Protein AF-A0A4Y7TRL8-F1 (afdb_monomer_lite)

Radius of gyration: 22.57 Å; chains: 1; bounding box: 59×38×69 Å

Organism: Coprinellus micaceus (NCBI:txid71717)

Structure (mmCIF, N/CA/C/O backbone):
data_AF-A0A4Y7TRL8-F1
#
_entry.id   AF-A0A4Y7TRL8-F1
#
loop_
_atom_site.group_PDB
_atom_site.id
_atom_site.type_symbol
_atom_site.label_atom_id
_atom_site.label_alt_id
_atom_site.label_comp_id
_atom_site.label_asym_id
_atom_site.label_entity_id
_atom_site.label_seq_id
_atom_site.pdbx_PDB_ins_code
_atom_site.Cartn_x
_atom_site.Cartn_y
_atom_site.Cartn_z
_atom_site.occupancy
_atom_site.B_iso_or_equiv
_atom_site.auth_seq_id
_atom_site.auth_comp_id
_atom_site.auth_asym_id
_atom_site.auth_atom_id
_atom_site.pdbx_PDB_model_num
ATOM 1 N N . MET A 1 1 ? -17.596 -0.900 32.671 1.00 38.34 1 MET A N 1
ATOM 2 C CA . MET A 1 1 ? -16.950 -2.069 32.033 1.00 38.34 1 MET A CA 1
ATOM 3 C C . MET A 1 1 ? -15.720 -1.545 31.328 1.00 38.34 1 MET A C 1
ATOM 5 O O . MET A 1 1 ? -15.883 -0.599 30.576 1.00 38.34 1 MET A O 1
ATOM 9 N N . ASN A 1 2 ? -14.527 -2.071 31.610 1.00 45.84 2 ASN A N 1
ATOM 10 C CA . ASN A 1 2 ? -13.317 -1.636 30.911 1.00 45.84 2 ASN A CA 1
ATOM 11 C C . ASN A 1 2 ? -13.326 -2.262 29.512 1.00 45.84 2 ASN A C 1
ATOM 13 O O . ASN A 1 2 ? -13.210 -3.487 29.428 1.00 45.84 2 ASN A O 1
ATOM 17 N N . PRO A 1 3 ? -13.517 -1.483 28.433 1.00 54.66 3 PRO A N 1
ATOM 18 C CA . PRO A 1 3 ? -13.394 -2.021 27.090 1.00 54.66 3 PRO A CA 1
ATOM 19 C C . PRO A 1 3 ? -11.949 -2.485 26.889 1.00 54.66 3 PRO A C 1
ATOM 21 O O . PRO A 1 3 ? -10.997 -1.748 27.149 1.00 54.66 3 PRO A O 1
ATOM 24 N N . SER A 1 4 ? -11.774 -3.739 26.486 1.00 68.19 4 SER A N 1
ATOM 25 C CA . SER A 1 4 ? -10.457 -4.289 26.202 1.00 68.19 4 SER A CA 1
ATOM 26 C C . SER A 1 4 ? -9.944 -3.711 24.880 1.00 68.19 4 SER A C 1
ATOM 28 O O . SER A 1 4 ? -10.564 -3.901 23.839 1.00 68.19 4 SER A O 1
ATOM 30 N N . ILE A 1 5 ? -8.802 -3.018 24.922 1.00 77.56 5 ILE A N 1
ATOM 31 C CA . ILE A 1 5 ? -8.077 -2.479 23.746 1.00 77.56 5 ILE A CA 1
ATOM 32 C C . ILE A 1 5 ? -7.697 -3.596 22.769 1.00 77.56 5 ILE A C 1
ATOM 34 O O . ILE A 1 5 ? -7.566 -3.392 21.563 1.00 77.56 5 ILE A O 1
ATOM 38 N N . LEU A 1 6 ? -7.479 -4.779 23.336 1.00 82.62 6 LEU A N 1
ATOM 39 C CA . LEU A 1 6 ? -7.171 -6.006 22.639 1.00 82.62 6 LEU A CA 1
ATOM 40 C C . LEU A 1 6 ? -8.393 -6.895 22.662 1.00 82.62 6 LEU A C 1
ATOM 42 O O . LEU A 1 6 ? -8.950 -7.166 23.727 1.00 82.62 6 LEU A O 1
ATOM 46 N N . SER A 1 7 ? -8.787 -7.369 21.493 1.00 87.00 7 SER A N 1
ATOM 47 C CA . SER A 1 7 ? -9.830 -8.375 21.391 1.00 87.00 7 SER A CA 1
ATOM 48 C C . SER A 1 7 ? -9.459 -9.430 20.361 1.00 87.00 7 SER A C 1
ATOM 50 O O . SER A 1 7 ? -8.754 -9.175 19.382 1.00 87.00 7 SER A O 1
ATOM 52 N N . THR A 1 8 ? -9.897 -10.655 20.628 1.00 89.38 8 THR A N 1
ATOM 53 C CA . THR A 1 8 ? -9.814 -11.755 19.674 1.00 89.38 8 THR A CA 1
ATOM 54 C C . THR A 1 8 ? -11.095 -11.766 18.864 1.00 89.38 8 THR A C 1
ATOM 56 O O . THR A 1 8 ? -12.194 -11.738 19.422 1.00 89.38 8 THR A O 1
ATOM 59 N N . ILE A 1 9 ? -10.956 -11.810 17.547 1.00 91.06 9 ILE A N 1
ATOM 60 C CA . ILE A 1 9 ? -12.098 -11.834 16.648 1.00 91.06 9 ILE A CA 1
ATOM 61 C C . ILE A 1 9 ? -12.692 -13.248 16.631 1.00 91.06 9 ILE A C 1
ATOM 63 O O . ILE A 1 9 ? -11.951 -14.215 16.432 1.00 91.06 9 ILE A O 1
ATOM 67 N N . PRO A 1 10 ? -14.021 -13.396 16.761 1.00 92.12 10 PRO A N 1
ATOM 68 C CA . PRO A 1 10 ? -14.684 -14.676 16.558 1.00 92.12 10 PRO A CA 1
ATOM 69 C C . PRO A 1 10 ? -14.421 -15.230 15.153 1.00 92.12 10 PRO A C 1
ATOM 71 O O . PRO A 1 10 ? -14.623 -14.533 14.154 1.00 92.12 10 PRO A O 1
ATOM 74 N N . THR A 1 11 ? -14.059 -16.510 15.066 1.00 92.00 11 THR A N 1
ATOM 75 C CA . THR A 1 11 ? -13.803 -17.216 13.795 1.00 92.00 11 THR A CA 1
ATOM 76 C C . THR A 1 11 ? -15.024 -17.291 12.880 1.00 92.00 11 THR A C 1
ATOM 78 O O . THR A 1 11 ? -14.887 -17.491 11.682 1.00 92.00 11 THR A O 1
ATOM 81 N N . THR A 1 12 ? -16.225 -17.102 13.430 1.00 92.94 12 THR A N 1
ATOM 82 C CA . THR A 1 12 ? -17.496 -17.089 12.694 1.00 92.94 12 THR A CA 1
ATOM 83 C C . THR A 1 12 ? -17.858 -15.719 12.113 1.00 92.94 12 THR A C 1
ATOM 85 O O . THR A 1 12 ? -18.901 -15.582 11.473 1.00 92.94 12 THR A O 1
ATOM 88 N N . SER A 1 13 ? -17.069 -14.678 12.389 1.00 94.06 13 SER A N 1
ATOM 89 C CA . SER A 1 13 ? -17.375 -13.314 11.950 1.00 94.06 13 SER A CA 1
ATOM 90 C C . SER A 1 13 ? -16.939 -13.058 10.503 1.00 94.06 13 SER A C 1
ATOM 92 O O . SER A 1 13 ? -15.932 -13.578 10.028 1.00 94.06 13 SER A O 1
ATOM 94 N N . LYS A 1 14 ? -17.665 -12.186 9.796 1.00 95.00 14 LYS A N 1
ATOM 95 C CA . LYS A 1 14 ? -17.324 -11.810 8.412 1.00 95.00 14 LYS A CA 1
ATOM 96 C C . LYS A 1 14 ? -15.993 -11.073 8.307 1.00 95.00 14 LYS A C 1
ATOM 98 O O . LYS A 1 14 ? -15.288 -11.229 7.314 1.00 95.00 14 LYS A O 1
ATOM 103 N N . ILE A 1 15 ? -15.635 -10.310 9.336 1.00 94.94 15 ILE A N 1
ATOM 104 C CA . ILE A 1 15 ? -14.361 -9.596 9.390 1.00 94.94 15 ILE A CA 1
ATOM 105 C C . ILE A 1 15 ? -13.182 -10.575 9.536 1.00 94.94 15 ILE A C 1
ATOM 107 O O . ILE A 1 15 ? -12.143 -10.387 8.905 1.00 94.94 15 ILE A O 1
ATOM 111 N N . HIS A 1 16 ? -13.368 -11.681 10.269 1.00 94.25 16 HIS A N 1
ATOM 112 C CA . HIS A 1 16 ? -12.393 -12.771 10.342 1.00 94.25 16 HIS A CA 1
ATOM 113 C C . HIS A 1 16 ? -12.162 -13.416 8.969 1.00 94.25 16 HIS A C 1
ATOM 115 O O . HIS A 1 16 ? -11.014 -13.563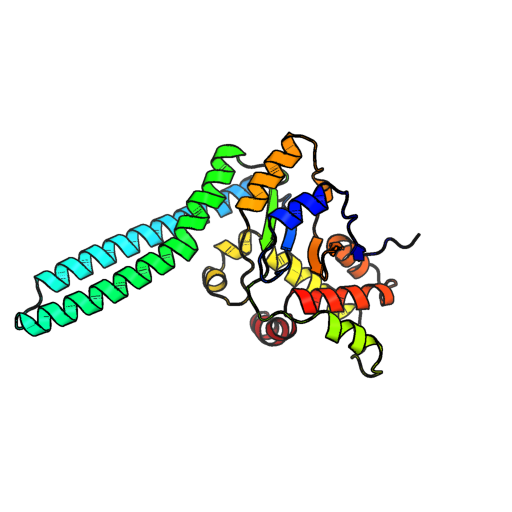 8.541 1.00 94.25 16 HIS A O 1
ATOM 121 N N . ASP A 1 17 ? -13.237 -13.761 8.253 1.00 94.62 17 ASP A N 1
ATOM 122 C CA . ASP A 1 17 ? -13.147 -14.317 6.895 1.00 94.62 17 ASP A CA 1
ATOM 123 C C . ASP A 1 17 ? -12.457 -13.341 5.932 1.00 94.62 17 ASP A C 1
ATOM 125 O O . ASP A 1 17 ? -11.616 -13.738 5.122 1.00 94.62 17 ASP A O 1
ATOM 129 N N . PHE A 1 18 ? -12.789 -12.051 6.034 1.00 96.12 18 PHE A N 1
ATOM 130 C CA . PHE A 1 18 ? -12.181 -10.994 5.235 1.00 96.12 18 PHE A CA 1
ATOM 131 C C . PHE A 1 18 ? -10.662 -10.950 5.429 1.00 96.12 18 PHE A C 1
ATOM 133 O O . PHE A 1 18 ? -9.927 -11.130 4.457 1.00 96.12 18 PHE A O 1
ATOM 140 N N . PHE A 1 19 ? -10.184 -10.783 6.665 1.00 94.25 19 PHE A N 1
ATOM 141 C CA . PHE A 1 19 ? -8.748 -10.686 6.924 1.00 94.25 19 PHE A CA 1
ATOM 142 C C . PHE A 1 19 ? -8.008 -11.984 6.603 1.00 94.25 19 PHE A C 1
ATOM 144 O O . PHE A 1 19 ? -6.914 -11.934 6.049 1.00 94.25 19 PHE A O 1
ATOM 151 N N . THR A 1 20 ? -8.629 -13.144 6.833 1.00 93.50 20 THR A N 1
ATOM 152 C CA . THR A 1 20 ? -8.036 -14.447 6.493 1.00 93.50 20 THR A CA 1
ATOM 153 C C . THR A 1 20 ? -7.784 -14.602 4.989 1.00 93.50 20 THR A C 1
ATOM 155 O O . THR A 1 20 ? -6.771 -15.177 4.600 1.00 93.50 20 THR A O 1
ATOM 158 N N . ARG A 1 21 ? -8.648 -14.053 4.120 1.00 93.75 21 ARG A N 1
ATOM 159 C CA . ARG A 1 21 ? -8.421 -14.060 2.658 1.00 93.75 21 ARG A CA 1
ATOM 160 C C . ARG A 1 21 ? -7.256 -13.176 2.218 1.00 93.75 21 ARG A C 1
ATOM 162 O O . ARG A 1 21 ? -6.654 -13.452 1.183 1.00 93.75 21 ARG A O 1
ATOM 169 N N . HIS A 1 22 ? -6.962 -12.126 2.979 1.00 92.69 22 HIS A N 1
ATOM 170 C CA . HIS A 1 22 ? -5.882 -11.185 2.689 1.00 92.69 22 HIS A CA 1
ATOM 171 C C . HIS A 1 22 ? -4.625 -11.439 3.517 1.00 92.69 22 HIS A C 1
ATOM 173 O O . HIS A 1 22 ? -3.667 -10.669 3.416 1.00 92.69 22 HIS A O 1
ATOM 179 N N . ASP A 1 23 ? -4.587 -12.510 4.306 1.00 89.25 23 ASP A N 1
ATOM 180 C CA . ASP A 1 23 ? -3.384 -12.865 5.036 1.00 89.25 23 ASP A CA 1
ATOM 181 C C . ASP A 1 23 ? -2.265 -13.291 4.077 1.00 89.25 23 ASP A C 1
ATOM 183 O O . ASP A 1 23 ? -2.513 -13.784 2.971 1.00 89.25 23 ASP A O 1
ATOM 187 N N . ASP A 1 24 ? -1.013 -13.094 4.483 1.00 82.69 24 ASP A N 1
ATOM 188 C CA . ASP A 1 24 ? 0.113 -13.705 3.782 1.00 82.69 24 ASP A CA 1
ATOM 189 C C . ASP A 1 24 ? 0.671 -14.911 4.532 1.00 82.69 24 ASP A C 1
ATOM 191 O O . ASP A 1 24 ? 0.428 -15.147 5.708 1.00 82.69 24 ASP A O 1
ATOM 195 N N . LYS A 1 25 ? 1.496 -15.688 3.827 1.00 78.31 25 LYS A N 1
ATOM 196 C CA . LYS A 1 25 ? 2.216 -16.829 4.411 1.00 78.31 25 LYS A CA 1
ATOM 197 C C . LYS A 1 25 ? 3.123 -16.442 5.585 1.00 78.31 25 LYS A C 1
ATOM 199 O O . LYS A 1 25 ? 3.619 -17.333 6.264 1.00 78.31 25 LYS A O 1
ATOM 204 N N . GLN A 1 26 ? 3.424 -15.155 5.746 1.00 73.56 26 GLN A N 1
ATOM 205 C CA . GLN A 1 26 ? 4.293 -14.633 6.794 1.00 73.56 26 GLN A CA 1
ATOM 206 C C . GLN A 1 26 ? 3.492 -14.093 7.988 1.00 73.56 26 GLN A C 1
ATOM 208 O O . GLN A 1 26 ? 4.112 -13.707 8.975 1.00 73.56 26 GLN A O 1
ATOM 213 N N . GLN A 1 27 ? 2.154 -14.097 7.909 1.00 77.00 27 GLN A N 1
ATOM 214 C CA . GLN A 1 27 ? 1.240 -13.540 8.905 1.00 77.00 27 GLN A CA 1
ATOM 215 C C . GLN A 1 27 ? 1.613 -12.103 9.289 1.00 77.00 27 GLN A C 1
ATOM 217 O O . GLN A 1 27 ? 1.571 -11.706 10.460 1.00 77.00 27 GLN A O 1
ATOM 222 N N . ASN A 1 28 ? 2.034 -11.317 8.291 1.00 75.69 28 ASN A N 1
ATOM 223 C CA . ASN A 1 28 ? 2.364 -9.916 8.499 1.00 75.69 28 ASN A CA 1
ATOM 224 C C . ASN A 1 28 ? 1.087 -9.165 8.890 1.00 75.69 28 ASN A C 1
ATOM 226 O O . ASN A 1 28 ? 0.061 -9.259 8.217 1.00 75.69 28 ASN A O 1
ATOM 230 N N . GLY A 1 29 ? 1.161 -8.402 9.981 1.00 85.44 29 GLY A N 1
ATOM 231 C CA . GLY A 1 29 ? 0.019 -7.643 10.475 1.00 85.44 29 GLY A CA 1
ATOM 232 C C . GLY A 1 29 ? -0.505 -6.630 9.452 1.00 85.44 29 GLY A C 1
ATOM 233 O O . GLY A 1 29 ? 0.234 -6.110 8.608 1.00 85.44 29 GLY A O 1
ATOM 234 N N . LEU A 1 30 ? -1.795 -6.329 9.555 1.00 91.06 30 LEU A N 1
ATOM 235 C CA . LEU A 1 30 ? -2.474 -5.298 8.779 1.00 91.06 30 LEU A CA 1
ATOM 236 C C . LEU A 1 30 ? -2.802 -4.119 9.694 1.00 91.06 30 LEU A C 1
ATOM 238 O O . LEU A 1 30 ? -3.068 -4.293 10.878 1.00 91.06 30 LEU A O 1
ATOM 242 N N . ILE A 1 31 ? -2.815 -2.912 9.149 1.00 91.69 31 ILE A N 1
ATOM 243 C CA . ILE A 1 31 ? -3.325 -1.721 9.827 1.00 91.69 31 ILE A CA 1
ATOM 244 C C . ILE A 1 31 ? -4.441 -1.130 8.977 1.00 91.69 31 ILE A C 1
ATOM 246 O O . ILE A 1 31 ? -4.303 -1.003 7.757 1.00 91.69 31 ILE A O 1
ATOM 250 N N . THR A 1 32 ? -5.552 -0.796 9.618 1.00 94.56 32 THR A N 1
ATOM 251 C CA . THR A 1 32 ? -6.708 -0.156 8.991 1.00 94.56 32 THR A CA 1
ATOM 252 C C . THR A 1 32 ? -6.886 1.243 9.541 1.00 94.56 32 THR A C 1
ATOM 254 O O . THR A 1 32 ? -6.539 1.520 10.690 1.00 94.56 32 THR A O 1
ATOM 257 N N . ARG A 1 33 ? -7.430 2.138 8.721 1.00 93.31 33 ARG A N 1
ATOM 258 C CA . ARG A 1 33 ? -7.903 3.455 9.140 1.00 93.31 33 ARG A CA 1
ATOM 259 C C . ARG A 1 33 ? -8.941 3.961 8.155 1.00 93.31 33 ARG A C 1
ATOM 261 O O . ARG A 1 33 ? -8.750 3.841 6.947 1.00 93.31 33 ARG A O 1
ATOM 268 N N . LEU A 1 34 ? -9.958 4.639 8.668 1.00 93.38 34 LEU A N 1
ATOM 269 C CA . LEU A 1 34 ? -10.804 5.514 7.867 1.00 93.38 34 LEU A CA 1
ATOM 270 C C . LEU A 1 34 ? -10.168 6.906 7.775 1.00 93.38 34 LEU A C 1
ATOM 272 O O . LEU A 1 34 ? -10.091 7.649 8.757 1.00 93.38 34 LEU A O 1
ATOM 276 N N . ASP A 1 35 ? -9.697 7.270 6.587 1.00 90.94 35 ASP A N 1
ATOM 277 C CA . ASP A 1 35 ? -9.247 8.619 6.283 1.00 90.94 35 ASP A CA 1
ATOM 278 C C . ASP A 1 35 ? -10.446 9.531 6.000 1.00 90.94 35 ASP A C 1
ATOM 280 O O . ASP A 1 35 ? -11.049 9.499 4.924 1.00 90.94 35 ASP A O 1
ATOM 284 N N . ARG A 1 36 ? -10.765 10.383 6.975 1.00 91.94 36 ARG A N 1
ATOM 285 C CA . ARG A 1 36 ? -11.801 11.423 6.878 1.00 91.94 36 ARG A CA 1
ATOM 286 C C . ARG A 1 36 ? -11.232 12.784 6.454 1.00 91.94 36 ARG A C 1
ATOM 288 O O . ARG A 1 36 ? -11.842 13.823 6.704 1.00 91.94 36 ARG A O 1
ATOM 295 N N . SER A 1 37 ? -10.036 12.814 5.859 1.00 90.06 37 SER A N 1
ATOM 296 C CA . SER A 1 37 ? -9.449 14.056 5.359 1.00 90.06 37 SER A CA 1
ATOM 297 C C . SER A 1 37 ? -10.309 14.685 4.246 1.00 90.06 37 SER A C 1
ATOM 299 O O . SER A 1 37 ? -11.009 13.980 3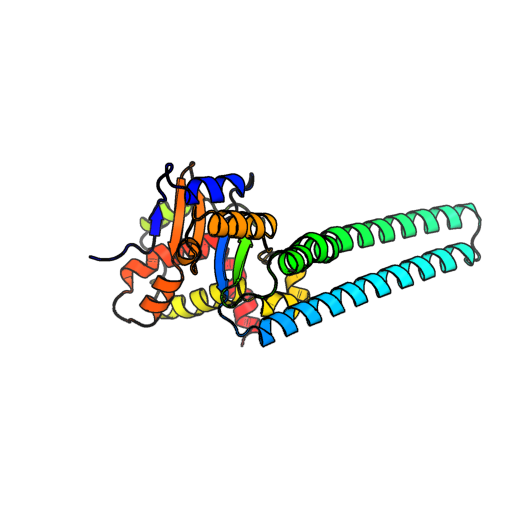.513 1.00 90.06 37 SER A O 1
ATOM 301 N N . PRO A 1 38 ? -10.275 16.021 4.074 1.00 93.50 38 PRO A N 1
ATOM 302 C CA . PRO A 1 38 ? -11.055 16.680 3.034 1.00 93.50 38 PRO A CA 1
ATOM 303 C C . PRO A 1 38 ? -10.731 16.137 1.637 1.00 93.50 38 PRO A C 1
ATOM 305 O O . PRO A 1 38 ? -9.558 16.029 1.269 1.00 93.50 38 PRO A O 1
ATOM 308 N N . ILE A 1 39 ? -11.757 15.928 0.802 1.00 93.19 39 ILE A N 1
ATOM 309 C CA . ILE A 1 39 ? -11.622 15.427 -0.584 1.00 93.19 39 ILE A CA 1
ATOM 310 C C . ILE A 1 39 ? -10.574 16.212 -1.387 1.00 93.19 39 ILE A C 1
ATOM 312 O O . ILE A 1 39 ? -9.831 15.643 -2.186 1.00 93.19 39 ILE A O 1
ATOM 316 N N . ARG A 1 40 ? -10.463 17.529 -1.165 1.00 93.50 40 ARG A N 1
ATOM 317 C CA . ARG A 1 40 ? -9.443 18.363 -1.817 1.00 93.50 40 ARG A CA 1
ATOM 318 C C . ARG A 1 40 ? -8.020 17.883 -1.514 1.00 93.50 40 ARG A C 1
ATOM 320 O O . ARG A 1 40 ? -7.201 17.849 -2.426 1.00 93.50 40 ARG A O 1
ATOM 327 N N . GLN A 1 41 ? -7.726 17.519 -0.267 1.00 90.31 41 GLN A N 1
ATOM 328 C CA . GLN A 1 41 ? -6.399 17.036 0.129 1.00 90.31 41 GLN A CA 1
ATOM 329 C C . GLN A 1 41 ? -6.100 15.678 -0.512 1.00 90.31 41 GLN A C 1
ATOM 331 O O . GLN A 1 41 ? -5.011 15.494 -1.053 1.00 90.31 41 GLN A O 1
ATOM 336 N N . LYS A 1 42 ? -7.093 14.783 -0.547 1.00 90.19 42 LYS A N 1
ATOM 337 C CA . LYS A 1 42 ? -7.003 13.472 -1.206 1.00 90.19 42 LYS A CA 1
ATOM 338 C C . LYS A 1 42 ? -6.717 13.603 -2.704 1.00 90.19 42 LYS A C 1
ATOM 340 O O . LYS A 1 42 ? -5.798 12.975 -3.221 1.00 90.19 42 LYS A O 1
ATOM 345 N N . LYS A 1 43 ? -7.432 14.505 -3.391 1.00 92.94 43 LYS A N 1
ATOM 346 C CA . LYS A 1 43 ? -7.191 14.828 -4.808 1.00 92.94 43 LYS A CA 1
ATOM 347 C C . LYS A 1 43 ? -5.774 15.342 -5.045 1.00 92.94 43 LYS A C 1
ATOM 349 O O . LYS A 1 43 ? -5.115 14.873 -5.965 1.00 92.94 43 LYS A O 1
ATOM 354 N N . VAL A 1 44 ? -5.303 16.286 -4.228 1.00 91.81 44 VAL A N 1
ATOM 355 C CA . VAL A 1 44 ? -3.937 16.821 -4.353 1.00 91.81 44 VAL A CA 1
ATOM 356 C C . VAL A 1 44 ? -2.909 15.700 -4.201 1.00 91.81 44 VAL A C 1
ATOM 358 O O . VAL A 1 44 ? -2.063 15.557 -5.077 1.00 91.81 44 VAL A O 1
ATOM 361 N N . ALA A 1 45 ? -3.028 14.864 -3.165 1.00 88.56 45 ALA A N 1
ATOM 362 C CA . ALA A 1 45 ? -2.123 13.734 -2.957 1.00 88.56 45 ALA A CA 1
ATOM 363 C C . ALA A 1 45 ? -2.120 12.766 -4.156 1.00 88.56 45 ALA A C 1
ATOM 365 O O . ALA A 1 45 ? -1.051 12.409 -4.651 1.00 88.56 45 ALA A O 1
ATOM 366 N N . PHE A 1 46 ? -3.300 12.417 -4.681 1.00 91.94 46 PHE A N 1
ATOM 367 C CA . PHE A 1 46 ? -3.435 11.557 -5.858 1.00 91.94 46 PHE A CA 1
ATOM 368 C C . PHE A 1 46 ? -2.781 12.155 -7.112 1.00 91.94 46 PHE A C 1
ATOM 370 O O . PHE A 1 46 ? -2.019 11.475 -7.797 1.00 91.94 46 PHE A O 1
ATOM 377 N N . PHE A 1 47 ? -3.036 13.428 -7.425 1.00 93.44 47 PHE A N 1
ATOM 378 C CA . PHE A 1 47 ? -2.450 14.054 -8.614 1.00 93.44 47 PHE A CA 1
ATOM 379 C C . PHE A 1 47 ? -0.941 14.277 -8.476 1.00 93.44 47 PHE A C 1
ATOM 381 O O . PHE A 1 47 ? -0.220 14.138 -9.463 1.00 93.44 47 PHE A O 1
ATOM 388 N N . SER A 1 48 ? -0.443 14.556 -7.267 1.00 90.62 48 SER A N 1
ATOM 389 C CA . SER A 1 48 ? 0.996 14.585 -6.990 1.00 90.62 48 SER A CA 1
ATOM 390 C C . SER A 1 48 ? 1.639 13.216 -7.228 1.00 90.62 48 SER A C 1
ATOM 392 O O . SER A 1 48 ? 2.674 13.131 -7.890 1.00 90.62 48 SER A O 1
ATOM 394 N N . ALA A 1 49 ? 0.997 12.141 -6.765 1.00 88.62 49 ALA A N 1
ATOM 395 C CA . ALA A 1 49 ? 1.433 10.773 -7.019 1.00 88.62 49 ALA A CA 1
ATOM 396 C C . ALA A 1 49 ? 1.425 10.427 -8.514 1.00 88.62 49 ALA A C 1
ATOM 398 O O . ALA A 1 49 ? 2.393 9.866 -9.031 1.00 88.62 49 ALA A O 1
ATOM 399 N N . LEU A 1 50 ? 0.356 10.794 -9.224 1.00 92.81 50 LEU A N 1
ATOM 400 C CA . LEU A 1 50 ? 0.229 10.579 -10.662 1.00 92.81 50 LEU A CA 1
ATOM 401 C C . LEU A 1 50 ? 1.344 11.300 -11.425 1.00 92.81 50 LEU A C 1
ATOM 403 O O . LEU A 1 50 ? 2.001 10.690 -12.266 1.00 92.81 50 LEU A O 1
ATOM 407 N N . ALA A 1 51 ? 1.596 12.570 -11.098 1.00 93.38 51 ALA A N 1
ATOM 408 C CA . ALA A 1 51 ? 2.664 13.352 -11.709 1.00 93.38 51 ALA A CA 1
ATOM 409 C C . ALA A 1 51 ? 4.039 12.706 -11.481 1.00 93.38 51 ALA A C 1
ATOM 411 O O . ALA A 1 51 ? 4.802 12.552 -12.434 1.00 93.38 51 ALA A O 1
ATOM 412 N N . LEU A 1 52 ? 4.333 12.258 -10.254 1.00 89.69 52 LEU A N 1
ATOM 413 C CA . LEU A 1 52 ? 5.581 11.559 -9.940 1.00 89.69 52 LEU A CA 1
ATOM 414 C C . LEU A 1 52 ? 5.742 10.277 -10.772 1.00 89.69 52 LEU A C 1
ATOM 416 O O . LEU A 1 52 ? 6.796 10.062 -11.369 1.00 89.69 52 LEU A O 1
ATOM 420 N N . ASN A 1 53 ? 4.698 9.448 -10.861 1.00 91.44 53 ASN A N 1
ATOM 421 C CA . ASN A 1 53 ? 4.732 8.212 -11.649 1.00 91.44 53 ASN A CA 1
ATOM 422 C C . ASN A 1 53 ? 4.912 8.490 -13.154 1.00 91.44 53 ASN A C 1
ATOM 424 O O . ASN A 1 53 ? 5.687 7.796 -13.813 1.00 91.44 53 ASN A O 1
ATOM 428 N N . ILE A 1 54 ? 4.270 9.533 -13.694 1.00 93.75 54 ILE A N 1
ATOM 429 C CA . ILE A 1 54 ? 4.463 9.968 -15.088 1.00 93.75 54 ILE A CA 1
ATOM 430 C C . ILE A 1 54 ? 5.914 10.405 -15.325 1.00 93.75 54 ILE A C 1
ATOM 432 O O . ILE A 1 54 ? 6.526 9.978 -16.303 1.00 93.75 54 ILE A O 1
ATOM 436 N N . VAL A 1 55 ? 6.490 11.205 -14.421 1.00 93.31 55 VAL A N 1
ATOM 437 C CA . VAL A 1 55 ? 7.893 11.638 -14.514 1.00 93.31 55 VAL A CA 1
ATOM 438 C C . VAL A 1 55 ? 8.838 10.437 -14.496 1.00 93.31 55 VAL A C 1
ATOM 440 O O . VAL A 1 55 ? 9.736 10.367 -15.333 1.00 93.31 55 VAL A O 1
ATOM 443 N N . ILE A 1 56 ? 8.614 9.459 -13.611 1.00 90.06 56 ILE A N 1
ATOM 444 C CA . ILE A 1 56 ? 9.412 8.224 -13.567 1.00 90.06 56 ILE A CA 1
ATOM 445 C C . ILE A 1 56 ? 9.345 7.488 -14.913 1.00 90.06 56 ILE A C 1
ATOM 447 O O . ILE A 1 56 ? 10.388 7.115 -15.449 1.00 90.06 56 ILE A O 1
ATOM 451 N N . ILE A 1 57 ? 8.154 7.325 -15.500 1.00 92.44 57 ILE A N 1
ATOM 452 C CA . ILE A 1 57 ? 7.982 6.661 -16.804 1.00 92.44 57 ILE A CA 1
ATOM 453 C C . ILE A 1 57 ? 8.726 7.413 -17.916 1.00 92.44 57 ILE A C 1
ATOM 455 O O . ILE A 1 57 ? 9.427 6.788 -18.718 1.00 92.44 57 ILE A O 1
ATOM 459 N N . ILE A 1 58 ? 8.614 8.745 -17.958 1.00 95.06 58 ILE A N 1
ATOM 460 C CA . ILE A 1 58 ? 9.321 9.580 -18.939 1.00 95.06 58 ILE A CA 1
ATOM 461 C C . ILE A 1 58 ? 10.836 9.408 -18.782 1.00 95.06 58 ILE A C 1
ATOM 463 O O . ILE A 1 58 ? 11.521 9.123 -19.764 1.00 95.06 58 ILE A O 1
ATOM 467 N N . CYS A 1 59 ? 11.358 9.501 -17.556 1.00 92.94 59 CYS A N 1
ATOM 468 C CA . CYS A 1 59 ? 12.781 9.320 -17.269 1.00 92.94 59 CYS A CA 1
ATOM 469 C C . CYS A 1 59 ? 13.285 7.932 -17.690 1.00 92.94 59 CYS A C 1
ATOM 471 O O . CYS A 1 59 ? 14.335 7.835 -18.324 1.00 92.94 59 CYS A O 1
ATOM 473 N N . LEU A 1 60 ? 12.530 6.866 -17.401 1.00 91.75 60 LEU A N 1
ATOM 474 C CA . LEU A 1 60 ? 12.887 5.504 -17.815 1.00 91.75 60 LEU A CA 1
ATOM 475 C C . LEU A 1 60 ? 12.884 5.348 -19.337 1.00 91.75 60 LEU A C 1
ATOM 477 O O . LEU A 1 60 ? 13.777 4.707 -19.891 1.00 91.75 60 LEU A O 1
ATOM 481 N N . THR A 1 61 ? 11.925 5.976 -20.018 1.00 91.62 61 THR A N 1
ATOM 482 C CA . THR A 1 61 ? 11.837 5.959 -21.484 1.00 91.62 61 THR A CA 1
ATOM 483 C C . THR A 1 61 ? 13.028 6.681 -22.112 1.00 91.62 61 THR A C 1
ATOM 485 O O . THR A 1 61 ? 13.677 6.138 -23.005 1.00 91.62 61 THR A O 1
ATOM 488 N N . ILE A 1 62 ? 13.374 7.873 -21.611 1.00 94.00 62 ILE A N 1
ATOM 489 C CA . ILE A 1 62 ? 14.546 8.634 -22.068 1.00 94.00 62 ILE A CA 1
ATOM 490 C C . ILE A 1 62 ? 15.828 7.831 -21.832 1.00 94.00 62 ILE A C 1
ATOM 492 O O . ILE A 1 62 ? 16.645 7.708 -22.744 1.00 94.00 62 ILE A O 1
ATOM 496 N N . LEU A 1 63 ? 15.995 7.244 -20.643 1.00 91.31 63 LEU A N 1
ATOM 497 C CA . LEU A 1 63 ? 17.168 6.439 -20.304 1.00 91.31 63 LEU A CA 1
ATOM 498 C C . LEU A 1 63 ? 17.314 5.230 -21.241 1.00 91.31 63 LEU A C 1
ATOM 500 O O . LEU A 1 63 ? 18.417 4.954 -21.712 1.00 91.31 63 LEU A O 1
ATOM 504 N N . ALA A 1 64 ? 16.211 4.551 -21.566 1.00 89.19 64 ALA A N 1
ATOM 505 C CA . ALA A 1 64 ? 16.200 3.449 -22.525 1.00 89.19 64 ALA A CA 1
ATOM 506 C C . ALA A 1 64 ? 16.601 3.895 -23.936 1.00 89.19 64 ALA A C 1
ATOM 508 O O . ALA A 1 64 ? 17.463 3.271 -24.556 1.00 89.19 64 ALA A O 1
ATOM 509 N N . VAL A 1 65 ? 16.047 5.007 -24.425 1.00 91.00 65 VAL A N 1
ATOM 510 C CA . VAL A 1 65 ? 16.402 5.564 -25.740 1.00 91.00 65 VAL A CA 1
ATOM 511 C C . VAL A 1 65 ? 17.881 5.956 -25.795 1.00 91.00 65 VAL A C 1
ATOM 513 O O . VAL A 1 65 ? 18.570 5.626 -26.763 1.00 91.00 65 VAL A O 1
ATOM 516 N N . LEU A 1 66 ? 18.396 6.616 -24.753 1.00 90.94 66 LEU A N 1
ATOM 517 C CA . LEU A 1 66 ? 19.806 7.003 -24.667 1.00 90.94 66 LEU A CA 1
ATOM 518 C C . LEU A 1 66 ? 20.733 5.786 -24.606 1.00 90.94 66 LEU A C 1
ATOM 520 O O . LEU A 1 66 ? 21.754 5.776 -25.291 1.00 90.94 66 LEU A O 1
ATOM 524 N N . ALA A 1 67 ? 20.371 4.748 -23.847 1.00 88.06 67 ALA A N 1
ATOM 525 C CA . ALA A 1 67 ? 21.141 3.509 -23.776 1.00 88.06 67 ALA A CA 1
ATOM 526 C C . ALA A 1 67 ? 21.217 2.810 -25.143 1.00 88.06 67 ALA A C 1
ATOM 528 O O . ALA A 1 67 ? 22.306 2.443 -25.586 1.00 88.06 67 ALA A O 1
ATOM 529 N N . ILE A 1 68 ? 20.087 2.696 -25.850 1.00 87.31 68 ILE A N 1
ATOM 530 C CA . ILE A 1 68 ? 20.036 2.121 -27.202 1.00 87.31 68 ILE A CA 1
ATOM 531 C C . ILE A 1 68 ? 20.902 2.944 -28.161 1.00 87.31 68 ILE A C 1
ATOM 533 O O . ILE A 1 68 ? 21.739 2.385 -28.869 1.00 87.31 68 ILE A O 1
ATOM 537 N N . ARG A 1 69 ? 20.755 4.274 -28.156 1.00 89.12 69 ARG A N 1
ATOM 538 C CA . ARG A 1 69 ? 21.544 5.163 -29.017 1.00 89.12 69 ARG A CA 1
ATOM 539 C C . ARG A 1 69 ? 23.045 5.038 -28.745 1.00 89.12 69 ARG A C 1
ATOM 541 O O . ARG A 1 69 ? 23.816 4.931 -29.696 1.00 89.12 69 ARG A O 1
ATOM 548 N N . ASN A 1 70 ? 23.454 5.026 -27.477 1.00 87.25 70 ASN A N 1
ATOM 549 C CA . ASN A 1 70 ? 24.860 4.900 -27.096 1.00 87.25 70 ASN A CA 1
ATOM 550 C C . ASN A 1 70 ? 25.449 3.560 -27.562 1.00 87.25 70 ASN A C 1
ATOM 552 O O . ASN A 1 70 ? 26.529 3.531 -28.145 1.00 87.25 70 ASN A O 1
ATOM 556 N N . ASN A 1 71 ? 24.699 2.465 -27.402 1.00 83.56 71 ASN A N 1
ATOM 557 C CA . ASN A 1 71 ? 25.108 1.138 -27.869 1.00 83.56 71 ASN A CA 1
ATOM 558 C C . ASN A 1 71 ? 25.307 1.077 -29.395 1.00 83.56 71 ASN A C 1
ATOM 560 O O . ASN A 1 71 ? 26.199 0.372 -29.869 1.00 83.56 71 ASN A O 1
ATOM 564 N N . LEU A 1 72 ? 24.509 1.825 -30.165 1.00 82.69 72 LEU A N 1
ATOM 565 C CA . LEU A 1 72 ? 24.632 1.901 -31.625 1.00 82.69 72 LEU A CA 1
ATOM 566 C C . LEU A 1 72 ? 25.830 2.747 -32.087 1.00 82.69 72 LEU A C 1
ATOM 568 O O . LEU A 1 72 ? 26.409 2.454 -33.131 1.00 82.69 72 LEU A O 1
ATOM 572 N N . GLN A 1 73 ? 26.198 3.787 -31.332 1.00 86.19 73 GLN A N 1
ATOM 573 C CA . GLN A 1 73 ? 27.236 4.760 -31.711 1.00 86.19 73 GLN A CA 1
ATOM 574 C C . GLN A 1 73 ? 28.630 4.438 -31.146 1.00 86.19 73 GLN A C 1
ATOM 576 O O . GLN A 1 73 ? 29.594 5.131 -31.468 1.00 86.19 73 GLN A O 1
ATOM 581 N N . ALA A 1 74 ? 28.759 3.403 -30.313 1.00 83.44 74 ALA A N 1
ATOM 582 C CA . ALA A 1 74 ? 29.994 3.121 -29.596 1.00 83.44 74 ALA A CA 1
ATOM 583 C C . ALA A 1 74 ? 31.139 2.647 -30.530 1.00 83.44 74 ALA A C 1
ATOM 585 O O . ALA A 1 74 ? 30.973 1.643 -31.236 1.00 83.44 74 ALA A O 1
ATOM 586 N N . PRO A 1 75 ? 32.321 3.301 -30.510 1.00 86.62 75 PRO A N 1
ATOM 587 C CA . PRO A 1 75 ? 33.456 2.991 -31.384 1.00 86.62 75 PRO A CA 1
ATOM 588 C C . PRO A 1 75 ? 34.308 1.832 -30.831 1.00 86.62 75 PRO A C 1
ATOM 590 O O . PRO A 1 75 ? 35.527 1.941 -30.710 1.00 86.62 75 PRO A O 1
ATOM 593 N N . TYR A 1 76 ? 33.672 0.723 -30.451 1.00 83.88 76 TYR A N 1
ATOM 594 C CA . TYR A 1 76 ? 34.354 -0.460 -29.915 1.00 83.88 76 TYR A CA 1
ATOM 595 C C . TYR A 1 76 ? 34.372 -1.617 -30.923 1.00 83.88 76 TYR A C 1
ATOM 597 O O . TYR A 1 76 ? 33.462 -1.725 -31.752 1.00 83.88 76 TYR A O 1
ATOM 605 N N . PRO A 1 77 ? 35.362 -2.527 -30.826 1.00 88.62 77 PRO A N 1
ATOM 606 C CA . PRO A 1 77 ? 35.348 -3.789 -31.556 1.00 88.62 77 PRO A CA 1
ATOM 607 C C . PRO A 1 77 ? 34.020 -4.553 -31.374 1.00 88.62 77 PRO A C 1
ATOM 609 O O . PRO A 1 77 ? 33.422 -4.498 -30.296 1.00 88.62 77 PRO A O 1
ATOM 612 N N . PRO A 1 78 ? 33.547 -5.309 -32.383 1.00 85.44 78 PRO A N 1
ATOM 613 C CA . PRO A 1 78 ? 32.225 -5.943 -32.342 1.00 85.44 78 PRO A CA 1
ATOM 614 C C . PRO A 1 78 ? 31.980 -6.856 -31.129 1.00 85.44 78 PRO A C 1
ATOM 616 O O . PRO A 1 78 ? 30.870 -6.876 -30.599 1.00 85.44 78 PRO A O 1
ATOM 619 N N . SER A 1 79 ? 33.005 -7.583 -30.671 1.00 86.88 79 SER A N 1
ATOM 620 C CA . SER A 1 79 ? 32.916 -8.520 -29.544 1.00 86.88 79 SER A CA 1
ATOM 621 C C . SER A 1 79 ? 32.756 -7.817 -28.193 1.00 86.88 79 SER A C 1
ATOM 623 O O . SER A 1 79 ? 31.884 -8.185 -27.408 1.00 86.88 79 SER A O 1
ATOM 625 N N . THR A 1 80 ? 33.541 -6.769 -27.931 1.00 86.06 80 THR A N 1
ATOM 626 C CA . THR A 1 80 ? 33.427 -5.977 -26.697 1.00 86.06 80 THR A CA 1
ATOM 627 C C . THR A 1 80 ? 32.147 -5.151 -26.694 1.00 86.06 80 THR A C 1
ATOM 629 O O . THR A 1 80 ? 31.464 -5.092 -25.673 1.00 86.06 80 THR A O 1
ATOM 632 N N . ARG A 1 81 ? 31.750 -4.601 -27.850 1.00 85.19 81 ARG A N 1
ATOM 633 C CA . ARG A 1 81 ? 30.476 -3.889 -28.013 1.00 85.19 81 ARG A CA 1
ATOM 634 C C . ARG A 1 81 ? 29.278 -4.767 -27.650 1.00 85.19 81 ARG A C 1
ATOM 636 O O . ARG A 1 81 ? 28.387 -4.297 -26.951 1.00 85.19 81 ARG A O 1
ATOM 643 N N . LEU A 1 82 ? 29.265 -6.031 -28.085 1.00 85.38 82 LEU A N 1
ATOM 644 C CA . LEU A 1 82 ? 28.183 -6.964 -27.759 1.00 85.38 82 LEU A CA 1
ATOM 645 C C . LEU A 1 82 ? 28.114 -7.248 -26.252 1.00 85.38 82 LEU A C 1
ATOM 647 O O . LEU A 1 82 ? 27.031 -7.184 -25.673 1.00 85.38 82 LEU A O 1
ATOM 651 N N . ALA A 1 83 ? 29.256 -7.519 -25.613 1.00 87.38 83 ALA A N 1
ATOM 652 C CA . ALA A 1 83 ? 29.312 -7.808 -24.180 1.00 87.38 83 ALA A CA 1
ATOM 653 C C . ALA A 1 83 ? 28.854 -6.612 -23.321 1.00 87.38 83 ALA A C 1
ATOM 655 O O . ALA A 1 83 ? 28.055 -6.785 -22.396 1.00 87.38 83 ALA A O 1
ATOM 656 N N . PHE A 1 84 ? 29.301 -5.394 -23.656 1.00 86.50 84 PHE A N 1
ATOM 657 C CA . PHE A 1 84 ? 28.865 -4.170 -22.977 1.00 86.50 84 PHE A CA 1
ATOM 658 C C . PHE A 1 84 ? 27.378 -3.892 -23.195 1.00 86.50 84 PHE A C 1
ATOM 660 O O . PHE A 1 84 ? 26.660 -3.668 -22.221 1.00 86.50 84 PHE A O 1
ATOM 667 N N . ALA A 1 85 ? 26.899 -3.976 -24.440 1.00 87.44 85 ALA A N 1
ATOM 668 C CA . ALA A 1 85 ? 25.493 -3.749 -24.753 1.00 87.44 85 ALA A CA 1
ATOM 669 C C . ALA A 1 85 ? 24.585 -4.743 -24.015 1.00 87.44 85 ALA A C 1
ATOM 671 O O . ALA A 1 85 ? 23.575 -4.342 -23.439 1.00 87.44 85 ALA A O 1
ATOM 672 N N . LEU A 1 86 ? 24.956 -6.027 -23.975 1.00 89.19 86 LEU A N 1
ATOM 673 C CA . LEU A 1 86 ? 24.184 -7.056 -23.281 1.00 89.19 86 LEU A CA 1
ATOM 674 C C . LEU A 1 86 ? 24.143 -6.804 -21.769 1.00 89.19 86 LEU A C 1
ATOM 676 O O . LEU A 1 86 ? 23.062 -6.793 -21.182 1.00 89.19 86 LEU A O 1
ATOM 680 N N . THR A 1 87 ? 25.294 -6.528 -21.152 1.00 89.94 87 THR A N 1
ATOM 681 C CA . THR A 1 87 ? 25.379 -6.257 -19.708 1.00 89.94 87 THR A CA 1
ATOM 682 C C . THR A 1 87 ? 24.583 -5.007 -19.328 1.00 89.94 87 THR A C 1
ATOM 684 O O . THR A 1 87 ? 23.780 -5.045 -18.396 1.00 89.94 87 THR A O 1
ATOM 687 N N . GLN A 1 88 ? 24.742 -3.912 -20.080 1.00 88.69 88 GLN A N 1
ATOM 688 C CA . GLN A 1 88 ? 24.008 -2.668 -19.850 1.00 88.69 88 GLN A CA 1
ATOM 689 C C . GLN A 1 88 ? 22.498 -2.858 -20.028 1.00 88.69 88 GLN A C 1
ATOM 691 O O . GLN A 1 88 ? 21.726 -2.379 -19.199 1.00 88.69 88 GLN A O 1
ATOM 696 N N . ASN A 1 89 ? 22.067 -3.572 -21.071 1.00 88.38 89 ASN A N 1
ATOM 697 C CA . ASN A 1 89 ? 20.649 -3.815 -21.325 1.00 88.38 89 ASN A CA 1
ATOM 698 C C . ASN A 1 89 ? 20.020 -4.707 -20.249 1.00 88.38 89 ASN A C 1
ATOM 700 O O . ASN A 1 89 ? 18.897 -4.432 -19.839 1.00 88.38 89 ASN A O 1
ATOM 704 N N . ILE A 1 90 ? 20.728 -5.730 -19.757 1.00 92.00 90 ILE A N 1
ATOM 705 C CA . ILE A 1 90 ? 20.246 -6.573 -18.651 1.00 92.00 90 ILE A CA 1
ATOM 706 C C . ILE A 1 90 ? 20.105 -5.744 -17.373 1.00 92.00 90 ILE A C 1
ATOM 708 O O . ILE A 1 90 ? 19.058 -5.798 -16.727 1.00 92.00 90 ILE A O 1
ATOM 712 N N . LEU A 1 91 ? 21.119 -4.944 -17.027 1.00 90.75 91 LEU A N 1
ATOM 713 C CA . LEU A 1 91 ? 21.067 -4.068 -15.856 1.00 90.75 91 LEU A CA 1
ATOM 714 C C . LEU A 1 91 ? 19.910 -3.072 -15.962 1.00 90.75 91 LEU A C 1
ATOM 716 O O . LEU A 1 91 ? 19.102 -2.965 -15.040 1.00 90.75 91 LEU A O 1
ATOM 720 N N . LEU A 1 92 ? 19.774 -2.403 -17.106 1.00 90.75 92 LEU A N 1
ATOM 721 C CA . LEU A 1 92 ? 18.703 -1.443 -17.335 1.00 90.75 92 LEU A CA 1
ATOM 722 C C . LEU A 1 92 ? 17.324 -2.109 -17.291 1.00 90.75 92 LEU A C 1
ATOM 724 O O . LEU A 1 92 ? 16.431 -1.609 -16.613 1.00 90.75 92 LEU A O 1
ATOM 728 N N . ALA A 1 93 ? 17.153 -3.252 -17.959 1.00 90.44 93 ALA A N 1
ATOM 729 C CA . ALA A 1 93 ? 15.906 -4.007 -17.932 1.00 90.44 93 ALA A CA 1
ATOM 730 C C . ALA A 1 93 ? 15.555 -4.446 -16.506 1.00 90.44 93 ALA A C 1
ATOM 732 O O . ALA A 1 93 ? 14.408 -4.301 -16.092 1.00 90.44 93 ALA A O 1
ATOM 733 N N . SER A 1 94 ? 16.536 -4.911 -15.725 1.00 91.94 94 SER A N 1
ATOM 734 C CA . SER A 1 94 ? 16.315 -5.291 -14.327 1.00 91.94 94 SER A CA 1
ATOM 735 C C . SER A 1 94 ? 15.873 -4.102 -13.467 1.00 91.94 94 SER A C 1
ATOM 737 O O . SER A 1 94 ? 14.918 -4.231 -12.700 1.00 91.94 94 SER A O 1
ATOM 739 N N . ALA A 1 95 ? 16.482 -2.926 -13.654 1.00 88.75 95 ALA A N 1
ATOM 740 C CA . ALA A 1 95 ? 16.111 -1.702 -12.950 1.00 88.75 95 ALA A CA 1
ATOM 741 C C . ALA A 1 95 ? 14.705 -1.220 -13.343 1.00 88.75 95 ALA A C 1
ATOM 743 O O . ALA A 1 95 ? 13.901 -0.878 -12.475 1.00 88.75 95 ALA A O 1
ATOM 744 N N . VAL A 1 96 ? 14.376 -1.255 -14.639 1.00 90.19 96 VAL A N 1
ATOM 745 C CA . VAL A 1 96 ? 13.039 -0.920 -15.155 1.00 90.19 96 VAL A CA 1
ATOM 746 C C . VAL A 1 96 ? 11.991 -1.876 -14.591 1.00 90.19 96 VAL A C 1
ATOM 748 O O . VAL A 1 96 ? 10.970 -1.418 -14.092 1.00 90.19 96 VAL A O 1
ATOM 751 N N . VAL A 1 97 ? 12.239 -3.189 -14.611 1.00 92.12 97 VAL A N 1
ATOM 752 C CA . VAL A 1 97 ? 11.319 -4.191 -14.049 1.00 92.12 97 VAL A CA 1
ATOM 753 C C . VAL A 1 97 ? 11.127 -3.980 -12.549 1.00 92.12 97 VAL A C 1
ATOM 755 O O . VAL A 1 97 ? 9.993 -4.039 -12.073 1.00 92.12 97 VAL A O 1
ATOM 758 N N . ALA A 1 98 ? 12.203 -3.704 -11.807 1.00 88.12 98 ALA A N 1
ATOM 759 C CA . ALA A 1 98 ? 12.124 -3.430 -10.377 1.00 88.12 98 ALA A CA 1
ATOM 760 C C . ALA A 1 98 ? 11.243 -2.204 -10.092 1.00 88.12 98 ALA A C 1
ATOM 762 O O . ALA A 1 98 ? 10.335 -2.301 -9.270 1.00 88.12 98 ALA A O 1
ATOM 763 N N . LEU A 1 99 ? 11.456 -1.097 -10.815 1.00 87.38 99 LEU A N 1
ATOM 764 C CA . LEU A 1 99 ? 10.668 0.132 -10.678 1.00 87.38 99 LEU A CA 1
ATOM 765 C C . LEU A 1 99 ? 9.214 -0.057 -11.113 1.00 87.38 99 LEU A C 1
ATOM 767 O O . LEU A 1 99 ? 8.303 0.322 -10.385 1.00 87.38 99 LEU A O 1
ATOM 771 N N . LEU A 1 100 ? 8.968 -0.692 -12.261 1.00 88.94 100 LEU A N 1
ATOM 772 C CA . LEU A 1 100 ? 7.608 -0.972 -12.722 1.00 88.94 100 LEU A CA 1
ATOM 773 C C . LEU A 1 100 ? 6.837 -1.790 -11.685 1.00 88.94 100 LEU A C 1
ATOM 775 O O . LEU A 1 100 ? 5.690 -1.473 -11.383 1.00 88.94 100 LEU A O 1
ATOM 779 N N . ARG A 1 101 ? 7.471 -2.819 -11.117 1.00 89.12 101 ARG A N 1
ATOM 780 C CA . ARG A 1 101 ? 6.851 -3.690 -10.118 1.00 89.12 101 ARG A CA 1
ATOM 781 C C . ARG A 1 101 ? 6.621 -2.993 -8.777 1.00 89.12 101 ARG A C 1
ATOM 783 O O . ARG A 1 101 ? 5.626 -3.304 -8.129 1.00 89.12 101 ARG A O 1
ATOM 790 N N . SER A 1 102 ? 7.524 -2.115 -8.343 1.00 82.62 102 SER A N 1
ATOM 791 C CA . SER A 1 102 ? 7.446 -1.494 -7.016 1.00 82.62 102 SER A CA 1
ATOM 792 C C . SER A 1 102 ? 6.616 -0.213 -6.978 1.00 82.62 102 SER A C 1
ATOM 794 O O . SER A 1 102 ? 5.994 0.051 -5.953 1.00 82.62 102 SER A O 1
ATOM 796 N N . THR A 1 103 ? 6.571 0.568 -8.063 1.00 85.25 103 THR A N 1
ATOM 797 C CA . THR A 1 103 ? 5.906 1.883 -8.073 1.00 85.25 103 THR A CA 1
ATOM 798 C C . THR A 1 103 ? 4.753 1.950 -9.067 1.00 85.25 103 THR A C 1
ATOM 800 O O . THR A 1 103 ? 3.604 2.135 -8.665 1.00 85.25 103 THR A O 1
ATOM 803 N N . ILE A 1 104 ? 5.034 1.738 -10.356 1.00 89.69 104 ILE A N 1
ATOM 804 C CA . ILE A 1 104 ? 4.076 1.998 -11.437 1.00 89.69 104 ILE A CA 1
ATOM 805 C C . ILE A 1 104 ? 2.881 1.038 -11.365 1.00 89.69 104 ILE A C 1
ATOM 807 O O . ILE A 1 104 ? 1.733 1.476 -11.309 1.00 89.69 104 ILE A O 1
ATOM 811 N N . ILE A 1 105 ? 3.124 -0.275 -11.344 1.00 91.62 105 ILE A N 1
ATOM 812 C CA . ILE A 1 105 ? 2.057 -1.285 -11.369 1.00 91.62 105 ILE A CA 1
ATOM 813 C C . ILE A 1 105 ? 1.125 -1.147 -10.151 1.00 91.62 105 ILE A C 1
ATOM 815 O O . ILE A 1 105 ? -0.086 -1.063 -10.371 1.00 91.62 105 ILE A O 1
ATOM 819 N N . PRO A 1 106 ? 1.621 -1.065 -8.897 1.00 88.69 106 PRO A N 1
ATOM 820 C CA . PRO A 1 106 ? 0.757 -0.866 -7.733 1.00 88.69 106 PRO A CA 1
ATOM 821 C C . PRO A 1 106 ? -0.050 0.433 -7.792 1.00 88.69 106 PRO A C 1
ATOM 823 O O . PRO A 1 106 ? -1.207 0.449 -7.381 1.00 88.69 106 PRO A O 1
ATOM 826 N N . PHE A 1 107 ? 0.521 1.513 -8.331 1.00 91.25 107 PHE A N 1
ATOM 827 C CA . PHE A 1 107 ? -0.189 2.781 -8.462 1.00 91.25 107 PHE A CA 1
ATOM 828 C C . PHE A 1 107 ? -1.331 2.703 -9.487 1.00 91.25 107 PHE A C 1
ATOM 830 O O . PHE A 1 107 ? -2.466 3.062 -9.179 1.00 91.25 107 PHE A O 1
ATOM 837 N N . PHE A 1 108 ? -1.071 2.189 -10.692 1.00 92.75 108 PHE A N 1
ATOM 838 C CA . PHE A 1 108 ? -2.091 2.135 -11.745 1.00 92.75 108 PHE A CA 1
ATOM 839 C C . PHE A 1 108 ? -3.142 1.040 -11.511 1.00 92.75 108 PHE A C 1
ATOM 841 O O . PHE A 1 108 ? -4.334 1.291 -11.683 1.00 92.75 108 PHE A O 1
ATOM 848 N N . LEU A 1 109 ? -2.732 -0.166 -11.107 1.00 93.94 109 LEU A N 1
ATOM 849 C CA . LEU A 1 109 ? -3.673 -1.267 -10.856 1.00 93.94 109 LEU A CA 1
ATOM 850 C C . LEU A 1 109 ? -4.352 -1.182 -9.487 1.00 93.94 109 LEU A C 1
ATOM 852 O O . LEU A 1 109 ? -5.398 -1.805 -9.297 1.00 93.94 109 LEU A O 1
ATOM 856 N N . GLY A 1 110 ? -3.760 -0.444 -8.550 1.00 92.69 110 GLY A N 1
ATOM 857 C CA . GLY A 1 110 ? -4.286 -0.219 -7.212 1.00 92.69 110 GLY A CA 1
ATOM 858 C C . GLY A 1 110 ? -5.008 1.114 -7.106 1.00 92.69 110 GLY A C 1
ATOM 859 O O . GLY A 1 110 ? -6.222 1.165 -7.283 1.00 92.69 110 GLY A O 1
ATOM 860 N N . GLU A 1 111 ? -4.263 2.192 -6.856 1.00 92.12 111 GLU A N 1
ATOM 861 C CA . GLU A 1 111 ? -4.820 3.525 -6.583 1.00 92.12 111 GLU A CA 1
ATOM 862 C C . GLU A 1 111 ? -5.696 4.036 -7.740 1.00 92.12 111 GLU A C 1
ATOM 864 O O . GLU A 1 111 ? -6.866 4.347 -7.528 1.00 92.12 111 GLU A O 1
ATOM 869 N N . CYS A 1 112 ? -5.199 4.073 -8.984 1.00 95.06 112 CYS A N 1
ATOM 870 C CA . CYS A 1 112 ? -5.994 4.567 -10.119 1.00 95.06 112 CYS A CA 1
ATOM 871 C C . CYS A 1 112 ? -7.259 3.730 -10.349 1.00 95.06 112 CYS A C 1
ATOM 873 O O . CYS A 1 112 ? -8.320 4.286 -10.630 1.00 95.06 112 CYS A O 1
ATOM 875 N N . ARG A 1 113 ? -7.168 2.402 -10.201 1.00 95.75 113 ARG A N 1
ATOM 876 C CA . ARG A 1 113 ? -8.327 1.506 -10.304 1.00 95.75 113 ARG A CA 1
ATOM 877 C C . ARG A 1 113 ? -9.343 1.773 -9.194 1.00 95.75 113 ARG A C 1
ATOM 879 O O . ARG A 1 113 ? -10.535 1.840 -9.480 1.00 95.75 113 ARG A O 1
ATOM 886 N N . LEU A 1 114 ? -8.882 1.950 -7.956 1.00 95.00 114 LEU A N 1
ATOM 887 C CA . LEU A 1 114 ? -9.720 2.300 -6.810 1.00 95.00 114 LEU A CA 1
ATOM 888 C C . LEU A 1 114 ? -10.474 3.612 -7.077 1.00 95.00 114 LEU A C 1
ATOM 890 O O . LEU A 1 114 ? -11.693 3.660 -6.924 1.00 95.00 114 LEU A O 1
ATOM 894 N N . ARG A 1 115 ? -9.772 4.643 -7.572 1.00 95.31 115 ARG A N 1
ATOM 895 C CA . ARG A 1 115 ? -10.371 5.940 -7.937 1.00 95.31 115 ARG A CA 1
ATOM 896 C C . ARG A 1 115 ? -11.341 5.848 -9.101 1.00 95.31 115 ARG A C 1
ATOM 898 O O . ARG A 1 115 ? -12.344 6.552 -9.102 1.00 95.31 115 ARG A O 1
ATOM 905 N N . TYR A 1 116 ? -11.056 5.002 -10.082 1.00 96.56 116 TYR A N 1
ATOM 906 C CA . TYR A 1 116 ? -11.953 4.793 -11.211 1.00 96.56 116 TYR A CA 1
ATOM 907 C C . TYR A 1 116 ? -13.276 4.150 -10.775 1.00 96.56 116 TYR A C 1
ATOM 909 O O . TYR A 1 116 ? -14.334 4.574 -11.229 1.00 96.56 116 TYR A O 1
ATOM 917 N N . LEU A 1 117 ? -13.220 3.155 -9.883 1.00 96.44 117 LEU A N 1
ATOM 918 C CA . LEU A 1 117 ? -14.403 2.409 -9.445 1.00 96.44 117 LEU A CA 1
ATOM 919 C C . LEU A 1 117 ? -15.226 3.148 -8.386 1.00 96.44 117 LEU A C 1
ATOM 921 O O . LEU A 1 117 ? -16.451 3.147 -8.462 1.00 96.44 117 LEU A O 1
ATOM 925 N N . TYR A 1 118 ? -14.567 3.776 -7.411 1.00 95.69 118 TYR A N 1
ATOM 926 C CA . TYR A 1 118 ? -15.233 4.335 -6.228 1.00 95.69 118 TYR A CA 1
ATOM 927 C C . TYR A 1 118 ? -15.106 5.856 -6.107 1.00 95.69 118 TYR A C 1
ATOM 929 O O . TYR A 1 118 ? -15.730 6.451 -5.233 1.00 95.69 118 TYR A O 1
ATOM 937 N N . GLY A 1 119 ? -14.328 6.518 -6.965 1.00 96.00 119 GLY A N 1
ATOM 938 C CA . GLY A 1 119 ? -14.120 7.962 -6.892 1.00 96.00 119 GLY A CA 1
ATOM 939 C C . GLY A 1 119 ? -13.319 8.409 -5.662 1.00 96.00 119 GLY A C 1
ATOM 940 O O . GLY A 1 119 ? -12.455 7.697 -5.148 1.00 96.00 119 GLY A O 1
ATOM 941 N N . PHE A 1 120 ? -13.576 9.642 -5.224 1.00 95.00 120 PHE A N 1
ATOM 942 C CA . PH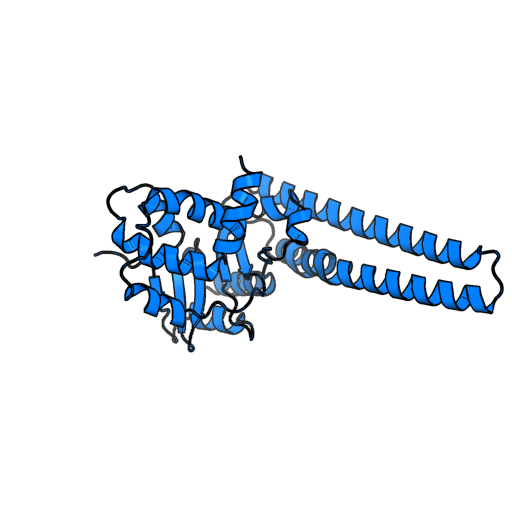E A 1 120 ? -13.064 10.183 -3.963 1.00 95.00 120 PHE A CA 1
ATOM 943 C C . PHE A 1 120 ? -14.209 10.222 -2.958 1.00 95.00 120 PHE A C 1
ATOM 945 O O . PHE A 1 120 ? -15.225 10.862 -3.234 1.00 95.00 120 PHE A O 1
ATOM 952 N N . GLN A 1 121 ? -14.029 9.561 -1.820 1.00 93.88 121 GLN A N 1
ATOM 953 C CA . GLN A 1 121 ? -15.051 9.418 -0.783 1.00 93.88 121 GLN A CA 1
ATOM 954 C C . GLN A 1 121 ? -14.742 10.331 0.409 1.00 93.88 121 GLN A C 1
ATOM 956 O O . GLN A 1 121 ? -13.595 10.738 0.629 1.00 93.88 121 GLN A O 1
ATOM 961 N N . GLU A 1 122 ? -15.763 10.674 1.195 1.00 93.50 122 GLU A N 1
ATOM 962 C CA . GLU A 1 122 ? -15.574 11.466 2.418 1.00 93.50 122 GLU A CA 1
ATOM 963 C C . GLU A 1 122 ? -14.779 10.678 3.463 1.00 93.50 122 GLU A C 1
ATOM 965 O O . GLU A 1 122 ? -13.757 11.166 3.949 1.00 93.50 122 GLU A O 1
ATOM 970 N N . ALA A 1 123 ? -15.166 9.426 3.710 1.00 93.88 123 ALA A N 1
ATOM 971 C CA . ALA A 1 123 ? -14.394 8.452 4.470 1.00 93.88 123 ALA A CA 1
ATOM 972 C C . ALA A 1 123 ? -13.737 7.461 3.501 1.00 93.88 123 ALA A C 1
ATOM 974 O O . ALA A 1 123 ? -14.420 6.751 2.770 1.00 93.88 123 ALA A O 1
ATOM 975 N N . GLU A 1 124 ? -12.404 7.436 3.463 1.00 92.88 124 GLU A N 1
ATOM 976 C CA . GLU A 1 124 ? -11.661 6.500 2.618 1.00 92.88 124 GLU A CA 1
ATOM 977 C C . GLU A 1 124 ? -10.960 5.445 3.443 1.00 92.88 124 GLU A C 1
ATOM 979 O O . GLU A 1 124 ? -10.200 5.745 4.360 1.00 92.88 124 GLU A O 1
ATOM 984 N N . LEU A 1 125 ? -11.186 4.195 3.073 1.00 94.50 125 LEU A N 1
ATOM 985 C CA . LEU A 1 125 ? -10.533 3.077 3.710 1.00 94.50 125 LEU A CA 1
ATOM 986 C C . LEU A 1 125 ? -9.054 3.000 3.315 1.00 94.50 125 LEU A C 1
ATOM 988 O O . LEU A 1 125 ? -8.716 2.867 2.139 1.00 94.50 125 LEU A O 1
ATOM 992 N N . ALA A 1 126 ? -8.180 3.015 4.316 1.00 93.00 126 ALA A N 1
ATOM 993 C CA . ALA A 1 126 ? -6.760 2.750 4.182 1.00 93.00 126 ALA A CA 1
ATOM 994 C C . ALA A 1 126 ? -6.422 1.428 4.880 1.00 93.00 126 ALA A C 1
ATOM 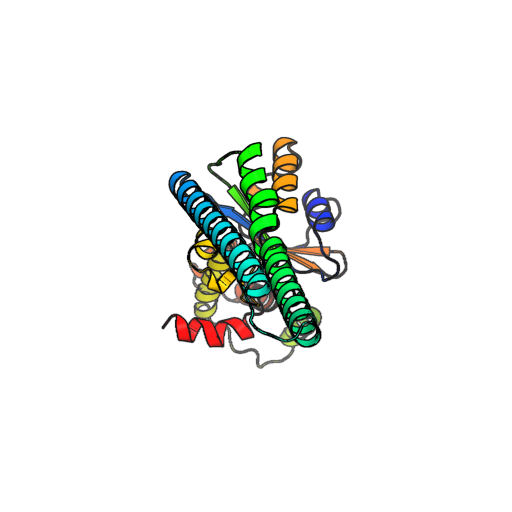996 O O . ALA A 1 126 ? -6.405 1.365 6.106 1.00 93.00 126 ALA A O 1
ATOM 997 N N . ILE A 1 127 ? -6.120 0.386 4.103 1.00 94.38 127 ILE A N 1
ATOM 998 C CA . ILE A 1 127 ? -5.534 -0.867 4.597 1.00 94.38 127 ILE A CA 1
ATOM 999 C C . ILE A 1 127 ? -4.067 -0.923 4.175 1.00 94.38 127 ILE A C 1
ATOM 1001 O O . ILE A 1 127 ? -3.753 -0.837 2.984 1.00 94.38 127 ILE A O 1
ATOM 1005 N N . ARG A 1 128 ? -3.154 -1.074 5.134 1.00 91.44 128 ARG A N 1
ATOM 1006 C CA . ARG A 1 128 ? -1.726 -1.264 4.854 1.00 91.44 128 ARG A CA 1
ATOM 1007 C C . ARG A 1 128 ? -1.206 -2.528 5.510 1.00 91.44 128 ARG A C 1
ATOM 1009 O O . ARG A 1 128 ? -1.668 -2.925 6.574 1.00 91.44 128 ARG A O 1
ATOM 1016 N N . ARG A 1 129 ? -0.219 -3.133 4.867 1.00 89.31 129 ARG A N 1
ATOM 1017 C CA . ARG A 1 129 ? 0.480 -4.321 5.338 1.00 89.31 129 ARG A CA 1
ATOM 1018 C C . ARG A 1 129 ? 1.827 -3.930 5.922 1.00 89.31 129 ARG A C 1
ATOM 1020 O O . ARG A 1 129 ? 2.545 -3.119 5.324 1.00 89.31 129 ARG A O 1
ATOM 1027 N N . ALA A 1 130 ? 2.155 -4.529 7.061 1.00 84.56 130 ALA A N 1
ATOM 1028 C CA . ALA A 1 130 ? 3.462 -4.391 7.676 1.00 84.56 130 ALA A CA 1
ATOM 1029 C C . ALA A 1 130 ? 4.571 -4.849 6.707 1.00 84.56 130 ALA A C 1
ATOM 1031 O O . ALA A 1 130 ? 4.356 -5.760 5.896 1.00 84.56 130 ALA A O 1
ATOM 1032 N N . PRO A 1 131 ? 5.760 -4.225 6.760 1.00 78.19 131 PRO A N 1
ATOM 1033 C CA . PRO A 1 131 ? 6.905 -4.697 5.996 1.00 78.19 131 PRO A CA 1
ATOM 1034 C C . PRO A 1 131 ? 7.248 -6.138 6.384 1.00 78.19 131 PRO A C 1
ATOM 1036 O O . PRO A 1 131 ? 7.014 -6.563 7.512 1.00 78.19 131 PRO A O 1
ATOM 1039 N N . ARG A 1 132 ? 7.883 -6.874 5.465 1.00 72.56 132 ARG A N 1
ATOM 1040 C CA . ARG A 1 132 ? 8.297 -8.280 5.658 1.00 72.56 132 ARG A CA 1
ATOM 1041 C C . ARG A 1 132 ? 9.462 -8.459 6.651 1.00 72.56 132 ARG A C 1
ATOM 1043 O O . ARG A 1 132 ? 10.269 -9.377 6.489 1.00 72.56 132 ARG A O 1
ATOM 1050 N N . SER A 1 133 ? 9.606 -7.557 7.624 1.00 57.75 133 SER A N 1
ATOM 1051 C CA . SER A 1 133 ? 10.616 -7.664 8.676 1.00 57.75 133 SER A CA 1
ATOM 1052 C C . SER A 1 133 ? 10.404 -8.960 9.458 1.00 57.75 133 SER A C 1
ATOM 1054 O O . SER A 1 133 ? 9.274 -9.412 9.635 1.00 57.75 133 SER A O 1
ATOM 1056 N N . ARG A 1 134 ? 11.514 -9.600 9.843 1.00 50.47 134 ARG A N 1
ATOM 1057 C CA . ARG A 1 134 ? 11.568 -10.933 10.459 1.00 50.47 134 ARG A CA 1
ATOM 1058 C C . ARG A 1 134 ? 10.506 -11.056 11.547 1.00 50.47 134 ARG A C 1
ATOM 1060 O O . ARG A 1 134 ? 10.537 -10.294 12.503 1.00 50.47 134 ARG A O 1
ATOM 1067 N N . SER A 1 135 ? 9.622 -12.041 11.390 1.00 44.41 135 SER A N 1
ATOM 1068 C CA . SER A 1 135 ? 8.572 -12.420 12.335 1.00 44.41 135 SER A CA 1
ATOM 1069 C C . SER A 1 135 ? 9.060 -12.311 13.782 1.00 44.41 135 SER A C 1
ATOM 1071 O O . SER A 1 135 ? 9.757 -13.198 14.281 1.00 44.41 135 SER A O 1
ATOM 1073 N N . LEU A 1 136 ? 8.724 -11.213 14.458 1.00 47.00 136 LEU A N 1
ATOM 1074 C CA . LEU A 1 136 ? 8.918 -11.114 15.894 1.00 47.00 136 LEU A CA 1
ATOM 1075 C C . LEU A 1 136 ? 7.807 -11.938 16.535 1.00 47.00 136 LEU A C 1
ATOM 1077 O O . LEU A 1 136 ? 6.621 -11.587 16.527 1.00 47.00 136 LEU A O 1
ATOM 1081 N N . ASP A 1 137 ? 8.237 -13.112 16.977 1.00 46.59 137 ASP A N 1
ATOM 1082 C CA . ASP A 1 137 ? 7.439 -14.154 17.589 1.00 46.59 137 ASP A CA 1
ATOM 1083 C C . ASP A 1 137 ? 6.758 -13.593 18.848 1.00 46.59 137 ASP A C 1
ATOM 1085 O O . ASP A 1 137 ? 7.407 -13.306 19.859 1.00 46.59 137 ASP A O 1
ATOM 1089 N N . LEU A 1 138 ? 5.436 -13.398 18.779 1.00 47.44 138 LEU A N 1
ATOM 1090 C CA . LEU A 1 138 ? 4.607 -12.887 19.884 1.00 47.44 138 LEU A CA 1
ATOM 1091 C C . LEU A 1 138 ? 4.769 -13.732 21.160 1.00 47.44 138 LEU A C 1
ATOM 1093 O O . LEU A 1 138 ? 4.575 -13.226 22.265 1.00 47.44 138 LEU A O 1
ATOM 1097 N N . ARG A 1 139 ? 5.178 -15.001 21.022 1.00 43.31 139 ARG A N 1
ATOM 1098 C CA . ARG A 1 139 ? 5.403 -15.935 22.135 1.00 43.31 139 ARG A CA 1
ATOM 1099 C C . ARG A 1 139 ? 6.551 -15.537 23.063 1.00 43.31 139 ARG A C 1
ATOM 1101 O O . ARG A 1 139 ? 6.500 -15.852 24.249 1.00 43.31 139 ARG A O 1
ATOM 1108 N N . ASN A 1 140 ? 7.556 -14.805 22.580 1.00 40.31 140 ASN A N 1
ATOM 1109 C CA . ASN A 1 140 ? 8.634 -14.318 23.453 1.00 40.31 140 ASN A CA 1
ATOM 1110 C C . ASN A 1 140 ? 8.195 -13.139 24.328 1.00 40.31 140 ASN A C 1
ATOM 1112 O O . ASN A 1 140 ? 8.806 -12.849 25.353 1.00 40.31 140 ASN A O 1
ATOM 1116 N N . ILE A 1 141 ? 7.109 -12.478 23.948 1.00 44.47 141 ILE A N 1
ATOM 1117 C CA . ILE A 1 141 ? 6.657 -11.244 24.572 1.00 44.47 141 ILE A CA 1
ATOM 1118 C C . ILE A 1 141 ? 5.738 -11.520 25.760 1.00 44.47 141 ILE A C 1
ATOM 1120 O O . ILE A 1 141 ? 5.834 -10.849 26.785 1.00 44.47 141 ILE A O 1
ATOM 1124 N N . THR A 1 142 ? 4.928 -12.576 25.688 1.00 44.16 142 THR A N 1
ATOM 1125 C CA . THR A 1 142 ? 4.188 -13.078 26.854 1.00 44.16 142 THR A CA 1
ATOM 1126 C C . THR A 1 142 ? 5.125 -13.548 27.970 1.00 44.16 142 THR A C 1
ATOM 1128 O O . THR A 1 142 ? 4.784 -13.421 29.142 1.00 44.16 142 THR A O 1
ATOM 1131 N N . ASN A 1 143 ? 6.340 -13.996 27.630 1.00 42.19 143 ASN A N 1
ATOM 1132 C CA . ASN A 1 143 ? 7.358 -14.402 28.606 1.00 42.19 143 ASN A CA 1
ATOM 1133 C C . ASN A 1 143 ? 8.106 -13.210 29.238 1.00 42.19 143 ASN A C 1
ATOM 1135 O O . ASN A 1 143 ? 8.592 -13.325 30.360 1.00 42.19 143 ASN A O 1
ATOM 1139 N N . LEU A 1 144 ? 8.143 -12.046 28.576 1.00 42.12 144 LEU A N 1
ATOM 1140 C CA . LEU A 1 144 ? 8.706 -10.804 29.131 1.00 42.12 144 LEU A CA 1
ATOM 1141 C C . LEU A 1 144 ? 7.835 -10.191 30.239 1.00 42.12 144 LEU A C 1
ATOM 1143 O O . LEU A 1 144 ? 8.328 -9.389 31.026 1.00 42.12 144 LEU A O 1
ATOM 1147 N N . SER A 1 145 ? 6.568 -10.600 30.354 1.00 43.22 145 SER A N 1
ATOM 1148 C CA . SER A 1 145 ? 5.701 -10.216 31.476 1.00 43.22 145 SER A CA 1
ATOM 1149 C C . SER A 1 145 ? 6.087 -10.895 32.801 1.00 43.22 145 SER A C 1
ATOM 1151 O O . SER A 1 145 ? 5.573 -10.499 33.847 1.00 43.22 145 SER A O 1
ATOM 1153 N N . GLY A 1 146 ? 6.949 -11.921 32.774 1.00 42.84 146 GLY A N 1
ATOM 1154 C CA . GLY A 1 146 ? 7.405 -12.645 33.966 1.00 42.84 146 GLY A CA 1
ATOM 1155 C C . GLY A 1 146 ? 8.735 -12.152 34.541 1.00 42.84 146 GLY A C 1
ATOM 1156 O O . GLY A 1 146 ? 9.023 -12.435 35.703 1.00 42.84 146 GLY A O 1
ATOM 1157 N N . ASP A 1 147 ? 9.526 -11.400 33.766 1.00 41.78 147 ASP A N 1
ATOM 1158 C CA . ASP A 1 147 ? 10.851 -10.946 34.189 1.00 41.78 147 ASP A CA 1
ATOM 1159 C C . ASP A 1 147 ? 10.816 -9.481 34.645 1.00 41.78 147 ASP A C 1
ATOM 1161 O O . ASP A 1 147 ? 10.528 -8.537 33.910 1.00 41.78 147 ASP A O 1
ATOM 1165 N N . SER A 1 148 ? 11.111 -9.301 35.926 1.00 40.94 148 SER A N 1
ATOM 1166 C CA . SER A 1 148 ? 10.856 -8.133 36.778 1.00 40.94 148 SER A CA 1
ATOM 1167 C C . SER A 1 148 ? 11.741 -6.899 36.498 1.00 40.94 148 SER A C 1
ATOM 1169 O O . SER A 1 148 ? 12.003 -6.091 37.392 1.00 40.94 148 SER A O 1
ATOM 1171 N N . LYS A 1 149 ? 12.193 -6.714 35.250 1.00 45.09 149 LYS A N 1
ATOM 1172 C CA . LYS A 1 149 ? 12.986 -5.555 34.797 1.00 45.09 149 LYS A CA 1
ATOM 1173 C C . LYS A 1 149 ? 12.547 -5.002 33.436 1.00 45.09 149 LYS A C 1
ATOM 1175 O O . LYS A 1 149 ? 13.364 -4.436 32.711 1.00 45.09 149 LYS A O 1
ATOM 1180 N N . ALA A 1 150 ? 11.267 -5.112 33.084 1.00 46.69 150 ALA A N 1
ATOM 1181 C CA . ALA A 1 150 ? 10.725 -4.273 32.021 1.00 46.69 150 ALA A CA 1
ATOM 1182 C C . ALA A 1 150 ? 10.868 -2.792 32.445 1.00 46.69 150 ALA A C 1
ATOM 1184 O O . ALA A 1 150 ? 10.492 -2.446 33.572 1.00 46.69 150 ALA A O 1
ATOM 1185 N N . PRO A 1 151 ? 11.459 -1.912 31.614 1.00 46.34 151 PRO A N 1
ATOM 1186 C CA . PRO A 1 151 ? 11.538 -0.492 31.934 1.00 46.34 151 PRO A CA 1
ATOM 1187 C C . PRO A 1 151 ? 10.113 0.010 32.158 1.00 46.34 151 PRO A C 1
ATOM 1189 O O . PRO A 1 151 ? 9.274 -0.182 31.287 1.00 46.34 151 PRO A O 1
ATOM 1192 N N . LYS A 1 152 ? 9.828 0.605 33.326 1.00 49.62 152 LYS A N 1
ATOM 1193 C CA . LYS A 1 152 ? 8.516 1.200 33.629 1.00 49.62 152 LYS A CA 1
ATOM 1194 C C . LYS A 1 152 ? 8.123 2.109 32.467 1.00 49.62 152 LYS A C 1
ATOM 1196 O O . LYS A 1 152 ? 8.724 3.170 32.291 1.00 49.62 152 LYS A O 1
ATOM 1201 N N . LEU A 1 153 ? 7.163 1.670 31.659 1.00 52.56 153 LEU A N 1
ATOM 1202 C CA . LEU A 1 153 ? 6.704 2.425 30.508 1.00 52.56 153 LEU A CA 1
ATOM 1203 C C . LEU A 1 153 ? 5.761 3.506 31.025 1.00 52.56 153 LEU A C 1
ATOM 1205 O O . LEU A 1 153 ? 4.578 3.291 31.266 1.00 52.56 153 LEU A O 1
ATOM 1209 N N . THR A 1 154 ? 6.312 4.692 31.246 1.00 54.16 154 THR A N 1
ATOM 1210 C CA . THR A 1 154 ? 5.531 5.883 31.564 1.00 54.16 154 THR A CA 1
ATOM 1211 C C . THR A 1 154 ? 4.608 6.237 30.398 1.00 54.16 154 THR A C 1
ATOM 1213 O O . THR A 1 154 ? 4.976 6.089 29.231 1.00 54.16 154 THR A O 1
ATOM 1216 N N . GLY A 1 155 ? 3.425 6.786 30.703 1.00 56.25 155 GLY A N 1
ATOM 1217 C CA . GLY A 1 155 ? 2.449 7.238 29.700 1.00 56.25 155 GLY A CA 1
ATOM 1218 C C . GLY A 1 155 ? 3.013 8.199 28.638 1.00 56.25 155 GLY A C 1
ATOM 1219 O O . GLY A 1 155 ? 2.468 8.284 27.541 1.00 56.25 155 GLY A O 1
ATOM 1220 N N . SER A 1 156 ? 4.160 8.849 28.888 1.00 60.22 156 SER A N 1
ATOM 1221 C CA . SER A 1 156 ? 4.841 9.683 27.886 1.00 60.22 156 SER A CA 1
ATOM 1222 C C . SER A 1 156 ? 5.377 8.899 26.681 1.00 60.22 156 SER A C 1
ATOM 1224 O O . SER A 1 156 ? 5.598 9.497 25.634 1.00 60.22 156 SER A O 1
ATOM 1226 N N . ALA A 1 157 ? 5.582 7.581 26.790 1.00 65.50 157 ALA A N 1
ATOM 1227 C CA . ALA A 1 157 ? 6.040 6.739 25.682 1.00 65.50 157 ALA A CA 1
ATOM 1228 C C . ALA A 1 157 ? 4.912 6.351 24.708 1.00 65.50 157 ALA A C 1
ATOM 1230 O O . ALA A 1 157 ? 5.190 5.903 23.594 1.00 65.50 157 ALA A O 1
ATOM 1231 N N . LEU A 1 158 ? 3.648 6.532 25.102 1.00 68.62 158 LEU A N 1
ATOM 1232 C CA . LEU A 1 158 ? 2.494 6.129 24.299 1.00 68.62 158 LEU A CA 1
ATOM 1233 C C . LEU A 1 158 ? 2.141 7.169 23.224 1.00 68.62 158 LEU A C 1
ATOM 1235 O O . LEU A 1 158 ? 1.761 6.796 22.115 1.00 68.62 158 LEU A O 1
ATOM 1239 N N . VAL A 1 159 ? 2.344 8.460 23.504 1.00 71.94 159 VAL A N 1
ATOM 1240 C CA . VAL A 1 159 ? 2.097 9.547 22.538 1.00 71.94 159 VAL A CA 1
ATOM 1241 C C . VAL A 1 159 ? 2.983 9.429 21.284 1.00 71.94 159 VAL A C 1
ATOM 1243 O O . VAL A 1 159 ? 2.426 9.424 20.184 1.00 71.94 159 VAL A O 1
ATOM 1246 N N . PRO A 1 160 ? 4.321 9.254 21.387 1.00 71.88 160 PRO A N 1
ATOM 1247 C CA . PRO A 1 160 ? 5.177 9.047 20.216 1.00 71.88 160 PRO A CA 1
ATOM 1248 C C . PRO A 1 160 ? 4.780 7.815 19.406 1.00 71.88 160 PRO A C 1
ATOM 1250 O O . PRO A 1 160 ? 4.860 7.820 18.181 1.00 71.88 160 PRO A O 1
ATOM 1253 N N . LEU A 1 161 ? 4.321 6.764 20.086 1.00 71.38 161 LEU A N 1
ATOM 1254 C CA . LEU A 1 161 ? 3.918 5.520 19.451 1.00 71.38 161 LEU A CA 1
ATOM 1255 C C . LEU A 1 161 ? 2.616 5.680 18.658 1.00 71.38 161 LEU A C 1
ATOM 1257 O O . LEU A 1 161 ? 2.537 5.234 17.515 1.00 71.38 161 LEU A O 1
ATOM 1261 N N . CYS A 1 162 ? 1.619 6.359 19.231 1.00 74.50 162 CYS A N 1
ATOM 1262 C CA . CYS A 1 162 ? 0.382 6.685 18.522 1.00 74.50 162 CYS A CA 1
ATOM 1263 C C . CYS A 1 162 ? 0.665 7.585 17.316 1.00 74.50 162 CYS A C 1
ATOM 1265 O O . CYS A 1 162 ? 0.109 7.367 16.242 1.00 74.50 162 CYS A O 1
ATOM 1267 N N . TYR A 1 163 ? 1.569 8.555 17.470 1.00 76.50 163 TYR A N 1
ATOM 1268 C CA . TYR A 1 163 ? 1.988 9.429 16.379 1.00 76.50 163 TYR A CA 1
ATOM 1269 C C . TYR A 1 163 ? 2.699 8.653 15.262 1.00 76.50 163 TYR A C 1
ATOM 1271 O O . TYR A 1 163 ? 2.373 8.824 14.087 1.00 76.50 163 TYR A O 1
ATOM 1279 N N . ALA A 1 164 ? 3.603 7.734 15.615 1.00 75.12 164 ALA A N 1
ATOM 1280 C CA . ALA A 1 164 ? 4.237 6.836 14.655 1.00 75.12 164 ALA A CA 1
ATOM 1281 C C . ALA A 1 164 ? 3.183 6.006 13.908 1.00 75.12 164 ALA A C 1
ATOM 1283 O O . ALA A 1 164 ? 3.152 6.028 12.681 1.00 75.12 164 ALA A O 1
ATOM 1284 N N . ALA A 1 165 ? 2.249 5.371 14.623 1.00 78.75 165 ALA A N 1
ATOM 1285 C CA . ALA A 1 165 ? 1.174 4.595 14.009 1.00 78.75 165 ALA A CA 1
ATOM 1286 C C . ALA A 1 165 ? 0.282 5.445 13.084 1.00 78.75 165 ALA A C 1
ATOM 1288 O O . ALA A 1 165 ? -0.095 5.002 12.001 1.00 78.75 165 ALA A O 1
ATOM 1289 N N . GLN A 1 166 ? -0.031 6.688 13.462 1.00 80.81 166 GLN A N 1
ATOM 1290 C CA . GLN A 1 166 ? -0.786 7.605 12.604 1.00 80.81 166 GLN A CA 1
ATOM 1291 C C . GLN A 1 166 ? -0.021 7.944 11.323 1.00 80.81 166 GLN A C 1
ATOM 1293 O O . GLN A 1 166 ? -0.619 7.920 10.243 1.00 80.81 166 GLN A O 1
ATOM 1298 N N . ASN A 1 167 ? 1.282 8.212 11.432 1.00 75.94 167 ASN A N 1
ATOM 1299 C CA . ASN A 1 167 ? 2.149 8.498 10.290 1.00 75.94 167 ASN A CA 1
ATOM 1300 C C . ASN A 1 167 ? 2.280 7.291 9.355 1.00 75.94 167 ASN A C 1
ATOM 1302 O O . ASN A 1 167 ? 2.343 7.457 8.137 1.00 75.94 167 ASN A O 1
ATOM 1306 N N . LEU A 1 168 ? 2.251 6.074 9.907 1.00 75.44 168 LEU A N 1
ATOM 1307 C CA . LEU A 1 168 ? 2.280 4.836 9.131 1.00 75.44 168 LEU A CA 1
ATOM 1308 C C . LEU A 1 168 ? 1.036 4.636 8.266 1.00 75.44 168 LEU A C 1
ATOM 1310 O O . LEU A 1 168 ? 1.122 3.893 7.290 1.00 75.44 168 LEU A O 1
ATOM 1314 N N . VAL A 1 169 ? -0.089 5.292 8.573 1.00 76.81 169 VAL A N 1
ATOM 1315 C CA . VAL A 1 169 ? -1.330 5.200 7.778 1.00 76.81 169 VAL A CA 1
ATOM 1316 C C . VAL A 1 169 ? -1.652 6.478 7.009 1.00 76.81 169 VAL A C 1
ATOM 1318 O O . VAL A 1 169 ? -2.467 6.447 6.088 1.00 76.81 169 VAL A O 1
ATOM 1321 N N . ASP A 1 170 ? -0.988 7.595 7.310 1.00 76.56 170 ASP A N 1
ATOM 1322 C CA . ASP A 1 170 ? -1.196 8.839 6.574 1.00 76.56 170 ASP A CA 1
ATOM 1323 C C . ASP A 1 170 ? -0.837 8.649 5.086 1.00 76.56 170 ASP A C 1
ATOM 1325 O O . ASP A 1 170 ? 0.273 8.245 4.712 1.00 76.56 170 ASP A O 1
ATOM 1329 N N . MET A 1 171 ? -1.815 8.886 4.209 1.00 65.19 171 MET A N 1
ATOM 1330 C CA . MET A 1 171 ? -1.649 8.827 2.754 1.00 65.19 171 MET A CA 1
ATOM 1331 C C . MET A 1 171 ? -0.707 9.914 2.237 1.00 65.19 171 MET A C 1
ATOM 1333 O O . MET A 1 171 ? -0.040 9.713 1.223 1.00 65.19 171 MET A O 1
ATOM 1337 N N . LYS A 1 172 ? -0.592 11.038 2.948 1.00 70.38 172 LYS A N 1
ATOM 1338 C CA . LYS A 1 172 ? 0.280 12.148 2.557 1.00 70.38 172 LYS A CA 1
ATOM 1339 C C . LYS A 1 172 ? 1.746 11.736 2.614 1.00 70.38 172 LYS A C 1
ATOM 1341 O O . LYS A 1 172 ? 2.494 11.990 1.671 1.00 70.38 172 LYS A O 1
ATOM 1346 N N . LEU A 1 173 ? 2.154 11.061 3.687 1.00 63.44 173 LEU A N 1
ATOM 1347 C CA . LEU A 1 173 ? 3.555 10.707 3.922 1.00 63.44 173 LEU A CA 1
ATOM 1348 C C . LEU A 1 173 ? 4.157 9.842 2.807 1.00 63.44 173 LEU A C 1
ATOM 1350 O O . LEU A 1 173 ? 5.324 10.029 2.469 1.00 63.44 173 LEU A O 1
ATOM 1354 N N . VAL A 1 174 ? 3.353 8.980 2.178 1.00 61.78 174 VAL A N 1
ATOM 1355 C CA . VAL A 1 174 ? 3.786 8.127 1.059 1.00 61.78 174 VAL A CA 1
ATOM 1356 C C . VAL A 1 174 ? 4.290 8.950 -0.129 1.00 61.78 174 VAL A C 1
ATOM 1358 O O . VAL A 1 174 ? 5.278 8.584 -0.760 1.00 61.78 174 VAL A O 1
ATOM 1361 N N . TYR A 1 175 ? 3.635 10.072 -0.423 1.00 63.94 175 TYR A N 1
ATOM 1362 C CA . TYR A 1 175 ? 3.922 10.862 -1.620 1.00 63.94 175 TYR A CA 1
ATOM 1363 C C . TYR A 1 175 ? 4.810 12.077 -1.350 1.00 63.94 175 TYR A C 1
ATOM 1365 O O . TYR A 1 175 ? 5.520 12.520 -2.250 1.00 63.94 175 TYR A O 1
ATOM 1373 N N . TYR A 1 176 ? 4.836 12.588 -0.115 1.00 66.56 176 TYR A N 1
ATOM 1374 C CA . TYR A 1 176 ? 5.758 13.663 0.268 1.00 66.56 176 TYR A CA 1
ATOM 1375 C C . TYR A 1 176 ? 7.176 13.165 0.570 1.00 66.56 176 TYR A C 1
ATOM 1377 O O . TYR A 1 176 ? 8.122 13.948 0.485 1.00 66.56 176 TYR A O 1
ATOM 1385 N N . ARG A 1 177 ? 7.352 11.879 0.901 1.00 71.31 177 ARG A N 1
ATOM 1386 C CA . ARG A 1 177 ? 8.666 11.282 1.178 1.00 71.31 177 ARG A CA 1
ATOM 1387 C C . ARG A 1 177 ? 8.939 10.117 0.222 1.00 71.31 177 ARG A C 1
ATOM 1389 O O . ARG A 1 177 ? 8.800 8.966 0.624 1.00 71.31 177 ARG A O 1
ATOM 1396 N N . PRO A 1 178 ? 9.398 10.369 -1.018 1.00 66.06 178 PRO A N 1
ATOM 1397 C CA . PRO A 1 178 ? 9.714 9.293 -1.963 1.00 66.06 178 PRO A CA 1
ATOM 1398 C C . PRO A 1 178 ? 10.807 8.348 -1.441 1.00 66.06 178 PRO A C 1
ATOM 1400 O O . PRO A 1 178 ? 10.808 7.173 -1.787 1.00 66.06 178 PRO A O 1
ATOM 1403 N N . GLY A 1 179 ? 11.694 8.818 -0.553 1.00 67.38 179 GLY A N 1
ATOM 1404 C CA . GLY A 1 179 ? 12.661 7.962 0.143 1.00 67.38 179 GLY A CA 1
ATOM 1405 C C . GLY A 1 179 ? 12.010 6.898 1.038 1.00 67.38 179 GLY A C 1
ATOM 1406 O O . GLY A 1 179 ? 12.567 5.815 1.194 1.00 67.38 179 GLY A O 1
ATOM 1407 N N . ALA A 1 180 ? 10.803 7.154 1.556 1.00 68.12 180 ALA A N 1
ATOM 1408 C CA . ALA A 1 180 ? 10.062 6.183 2.353 1.00 68.12 180 ALA A CA 1
ATOM 1409 C C . ALA A 1 180 ? 9.628 4.969 1.521 1.00 68.12 180 ALA A C 1
ATOM 1411 O O . ALA A 1 180 ? 9.594 3.876 2.067 1.00 68.12 180 ALA A O 1
ATOM 1412 N N . LEU A 1 181 ? 9.391 5.115 0.208 1.00 68.56 181 LEU A N 1
ATOM 1413 C CA . LEU A 1 181 ? 9.052 3.993 -0.686 1.00 68.56 181 LEU A CA 1
ATOM 1414 C C . LEU A 1 181 ? 10.157 2.929 -0.756 1.00 68.56 181 LEU A C 1
ATOM 1416 O O . LEU A 1 181 ? 9.882 1.771 -1.058 1.00 68.56 181 LEU A O 1
ATOM 1420 N N . PHE A 1 182 ? 11.403 3.325 -0.493 1.00 71.00 182 PHE A N 1
ATOM 1421 C CA . PHE A 1 182 ? 12.566 2.438 -0.497 1.00 71.00 182 PHE A CA 1
ATOM 1422 C C . PHE A 1 182 ? 12.990 2.010 0.913 1.00 71.00 182 PHE A C 1
ATOM 1424 O O . PHE A 1 182 ? 13.962 1.270 1.062 1.00 71.00 182 PHE A O 1
ATOM 1431 N N . SER A 1 183 ? 12.283 2.471 1.949 1.00 73.81 183 SER A N 1
ATOM 1432 C CA . SER A 1 183 ? 12.574 2.096 3.327 1.00 73.81 183 SER A CA 1
ATOM 1433 C C . SER A 1 183 ? 12.139 0.658 3.592 1.00 73.81 183 SER A C 1
ATOM 1435 O O . SER A 1 183 ? 11.047 0.239 3.208 1.00 73.81 183 SER A O 1
ATOM 1437 N N . SER A 1 184 ? 12.963 -0.089 4.326 1.00 71.81 184 SER A N 1
ATOM 1438 C CA . SER A 1 184 ? 12.596 -1.413 4.843 1.00 71.81 184 SER A CA 1
ATOM 1439 C C . SER A 1 184 ? 11.390 -1.367 5.781 1.00 71.81 184 SER A C 1
ATOM 1441 O O . SER A 1 184 ? 10.754 -2.392 5.992 1.00 71.81 184 SER A O 1
ATOM 1443 N N . ASN A 1 185 ? 11.074 -0.188 6.322 1.00 72.00 185 ASN A N 1
ATOM 1444 C CA . ASN A 1 185 ? 10.004 0.020 7.294 1.00 72.00 185 ASN A CA 1
ATOM 1445 C C . ASN A 1 185 ? 8.713 0.523 6.631 1.00 72.00 185 ASN A C 1
ATOM 1447 O O . ASN A 1 185 ? 7.795 0.979 7.308 1.00 72.00 185 ASN A O 1
ATOM 1451 N N . TYR A 1 186 ? 8.651 0.495 5.299 1.00 76.81 186 TYR A N 1
ATOM 1452 C CA . TYR A 1 186 ? 7.522 1.018 4.552 1.00 76.81 186 TYR A CA 1
ATOM 1453 C C . TYR A 1 186 ? 6.303 0.101 4.657 1.00 76.81 186 TYR A C 1
ATOM 1455 O O . TYR A 1 186 ? 6.333 -1.060 4.246 1.00 76.81 186 TYR A O 1
ATOM 1463 N N . TRP A 1 187 ? 5.208 0.654 5.174 1.00 83.19 187 TRP A N 1
ATOM 1464 C CA . TRP A 1 187 ? 3.916 -0.018 5.202 1.00 83.19 187 TRP A CA 1
ATOM 1465 C C . TRP A 1 187 ? 3.244 0.114 3.843 1.00 83.19 187 TRP A C 1
ATOM 1467 O O . TRP A 1 187 ? 2.856 1.204 3.416 1.00 83.19 187 TRP A O 1
ATOM 1477 N N . THR A 1 188 ? 3.116 -1.015 3.157 1.00 86.19 188 THR A N 1
ATOM 1478 C CA . THR A 1 188 ? 2.624 -1.045 1.778 1.00 86.19 188 THR A CA 1
ATOM 1479 C C . THR A 1 188 ? 1.094 -1.023 1.738 1.00 86.19 188 THR A C 1
ATOM 1481 O O . THR A 1 188 ? 0.468 -1.766 2.495 1.00 86.19 188 THR A O 1
ATOM 1484 N N . PRO A 1 189 ? 0.461 -0.197 0.886 1.00 89.81 189 PRO A N 1
ATOM 1485 C CA . PRO A 1 189 ? -0.989 -0.216 0.716 1.00 89.81 189 PRO A CA 1
ATOM 1486 C C . PRO A 1 189 ? -1.453 -1.537 0.090 1.00 89.81 189 PRO A C 1
ATOM 1488 O O . PRO A 1 189 ? -0.924 -1.973 -0.932 1.00 89.81 189 PRO A O 1
ATOM 1491 N N . GLU A 1 190 ? -2.474 -2.155 0.684 1.00 92.44 190 GLU A N 1
ATOM 1492 C CA . GLU A 1 190 ? -3.072 -3.402 0.200 1.00 92.44 190 GLU A CA 1
ATOM 1493 C C . GLU A 1 190 ? -4.351 -3.091 -0.587 1.00 92.44 190 GLU A C 1
ATOM 1495 O O . GLU A 1 190 ? -5.472 -3.213 -0.090 1.00 92.44 190 GLU A O 1
ATOM 1500 N N . TYR A 1 191 ? -4.187 -2.651 -1.836 1.00 92.94 191 TYR A N 1
ATOM 1501 C CA . TYR A 1 191 ? -5.319 -2.241 -2.674 1.00 92.94 191 TYR A CA 1
ATOM 1502 C C . TYR A 1 191 ? -6.304 -3.375 -2.961 1.00 92.94 191 TYR A C 1
ATOM 1504 O O . TYR A 1 191 ? -7.487 -3.108 -3.149 1.00 92.94 191 TYR A O 1
ATOM 1512 N N . SER A 1 192 ? -5.842 -4.631 -2.979 1.00 94.31 192 SER A N 1
ATOM 1513 C CA . SER A 1 192 ? -6.730 -5.785 -3.144 1.00 94.31 192 SER A CA 1
ATOM 1514 C C . SER A 1 192 ? -7.733 -5.875 -1.988 1.00 94.31 192 SER A C 1
ATOM 1516 O O . SER A 1 192 ? -8.937 -5.922 -2.227 1.00 94.31 192 SER A O 1
ATOM 1518 N N . ALA A 1 193 ? -7.245 -5.758 -0.750 1.00 95.38 193 ALA A N 1
ATOM 1519 C CA . ALA A 1 193 ? -8.070 -5.725 0.450 1.00 95.38 193 ALA A CA 1
ATOM 1520 C C . ALA A 1 193 ? -8.979 -4.494 0.485 1.00 95.38 193 ALA A C 1
ATOM 1522 O O . ALA A 1 193 ? -10.141 -4.614 0.852 1.00 95.38 193 ALA A O 1
ATOM 1523 N N . MET A 1 194 ? -8.497 -3.318 0.065 1.00 95.88 194 MET A N 1
ATOM 1524 C CA . MET A 1 194 ? -9.351 -2.123 -0.002 1.00 95.88 194 MET A CA 1
ATOM 1525 C C . MET A 1 194 ? -10.515 -2.310 -0.987 1.00 95.88 194 MET A C 1
ATOM 1527 O O . MET A 1 194 ? -11.657 -2.018 -0.641 1.00 95.88 194 MET A O 1
ATOM 1531 N N . LEU A 1 195 ? -10.247 -2.809 -2.200 1.00 96.00 195 LEU A N 1
ATOM 1532 C CA . LEU A 1 195 ? -11.279 -3.068 -3.211 1.00 96.00 195 LEU A CA 1
ATOM 1533 C C . LEU A 1 195 ? -12.320 -4.076 -2.703 1.00 96.00 195 LEU A C 1
ATOM 1535 O O . LEU A 1 195 ? -13.520 -3.847 -2.862 1.00 96.00 195 LEU A O 1
ATOM 1539 N N . ASP A 1 196 ? -11.864 -5.159 -2.075 1.00 96.88 196 ASP A N 1
ATOM 1540 C CA . ASP A 1 196 ? -12.738 -6.192 -1.516 1.00 96.88 196 ASP A CA 1
ATOM 1541 C C . ASP A 1 196 ? -13.529 -5.684 -0.309 1.00 96.88 196 ASP A C 1
ATOM 1543 O O . ASP A 1 196 ? -14.702 -6.027 -0.159 1.00 96.88 196 ASP A O 1
ATOM 1547 N N . ALA A 1 197 ? -12.940 -4.818 0.514 1.00 97.00 197 ALA A N 1
ATOM 1548 C CA . ALA A 1 197 ? -13.635 -4.181 1.622 1.00 97.00 197 ALA A CA 1
ATOM 1549 C C . ALA A 1 197 ? -14.749 -3.254 1.127 1.00 97.00 197 ALA A C 1
ATOM 1551 O O . ALA A 1 197 ? -15.866 -3.358 1.624 1.00 97.00 197 ALA A O 1
ATOM 1552 N N . TYR A 1 198 ? -14.508 -2.426 0.101 1.00 97.06 198 TYR A N 1
ATOM 1553 C CA . TYR A 1 198 ? -15.574 -1.617 -0.506 1.00 97.06 198 TYR A CA 1
ATOM 1554 C C . TYR A 1 198 ? -16.699 -2.479 -1.093 1.00 97.06 198 TYR A C 1
ATOM 1556 O O . TYR A 1 198 ? -17.870 -2.143 -0.925 1.00 97.06 198 TYR A O 1
ATOM 1564 N N . ASN A 1 199 ? -16.374 -3.622 -1.709 1.00 96.75 199 ASN A N 1
ATOM 1565 C CA . ASN A 1 199 ? -17.388 -4.581 -2.158 1.00 96.75 199 ASN A CA 1
ATOM 1566 C C . ASN A 1 199 ? -18.204 -5.144 -0.978 1.00 96.75 199 ASN A C 1
ATOM 1568 O O . ASN A 1 199 ? -19.428 -5.233 -1.060 1.00 96.75 199 ASN A O 1
ATOM 1572 N N . CYS A 1 200 ? -17.545 -5.508 0.128 1.00 96.81 200 CYS A N 1
ATOM 1573 C CA . CYS A 1 200 ? -18.210 -6.030 1.326 1.00 96.81 200 CYS A CA 1
ATOM 1574 C C . CYS A 1 200 ? -19.091 -4.971 2.009 1.00 96.81 200 CYS A C 1
ATOM 1576 O O . CYS A 1 200 ? -20.195 -5.299 2.446 1.00 96.81 200 CYS A O 1
ATOM 1578 N N . LEU A 1 201 ? -18.631 -3.716 2.060 1.00 96.25 201 LEU A N 1
ATOM 1579 C CA . LEU A 1 201 ? -19.387 -2.564 2.562 1.00 96.25 201 LEU A CA 1
ATOM 1580 C C . LEU A 1 201 ? -20.622 -2.304 1.690 1.00 96.25 201 LEU A C 1
ATOM 1582 O O . LEU A 1 201 ? -21.732 -2.209 2.207 1.00 96.25 201 LEU A O 1
ATOM 1586 N N . GLY A 1 202 ? -20.457 -2.284 0.363 1.00 95.44 202 GLY A N 1
ATOM 1587 C CA . GLY A 1 202 ? -21.567 -2.120 -0.582 1.00 95.44 202 GLY A CA 1
ATOM 1588 C C . GLY A 1 202 ? -22.600 -3.251 -0.515 1.00 95.44 202 GLY A C 1
ATOM 1589 O O . GLY A 1 202 ? -23.783 -3.021 -0.747 1.00 95.44 202 GLY A O 1
ATOM 1590 N N . ALA A 1 203 ? -22.171 -4.462 -0.147 1.00 96.94 203 ALA A N 1
ATOM 1591 C CA . ALA A 1 203 ? -23.045 -5.611 0.085 1.00 96.94 203 ALA A CA 1
ATOM 1592 C C . ALA A 1 203 ? -23.648 -5.666 1.506 1.00 96.94 203 ALA A C 1
ATOM 1594 O O . ALA A 1 203 ? -24.399 -6.596 1.803 1.00 96.94 203 ALA A O 1
ATOM 1595 N N . GLY A 1 204 ? -23.304 -4.727 2.396 1.00 96.56 204 GLY A N 1
ATOM 1596 C CA . GLY A 1 204 ? -23.755 -4.710 3.792 1.00 96.56 204 GLY A CA 1
ATOM 1597 C C . GLY A 1 204 ? -23.226 -5.869 4.646 1.00 96.56 204 GLY A C 1
ATOM 1598 O O . GLY A 1 204 ? -23.827 -6.204 5.663 1.00 96.56 204 GLY A O 1
ATOM 1599 N N . GLN A 1 205 ? -22.136 -6.523 4.229 1.00 97.00 205 GLN A N 1
ATOM 1600 C CA . GLN A 1 205 ? -21.532 -7.645 4.964 1.00 97.00 205 GLN A CA 1
ATOM 1601 C C . GLN A 1 205 ? -20.623 -7.184 6.103 1.00 97.00 205 GLN A C 1
ATOM 1603 O O . GLN A 1 205 ? -20.448 -7.915 7.077 1.00 97.00 205 GLN A O 1
ATOM 1608 N N . LEU A 1 206 ? -20.027 -6.004 5.942 1.00 96.75 206 LEU A N 1
ATOM 1609 C CA . LEU A 1 206 ? -19.174 -5.327 6.912 1.00 96.75 206 LEU A CA 1
ATOM 1610 C C . LEU A 1 206 ? -19.679 -3.892 7.073 1.00 96.75 206 LEU A C 1
ATOM 1612 O O . LEU A 1 206 ? -20.331 -3.363 6.169 1.00 96.75 206 LEU A O 1
ATOM 1616 N N . ALA A 1 207 ? -19.375 -3.273 8.208 1.00 95.94 207 ALA A N 1
ATOM 1617 C CA . ALA A 1 207 ? -19.653 -1.870 8.477 1.00 95.94 207 ALA A CA 1
ATOM 1618 C C . ALA A 1 207 ? -18.367 -1.040 8.381 1.00 95.94 207 ALA A C 1
ATOM 1620 O O . ALA A 1 207 ? -17.266 -1.547 8.583 1.00 95.94 207 ALA A O 1
ATOM 1621 N N . GLU A 1 208 ? -18.487 0.263 8.115 1.00 94.31 208 GLU A N 1
ATOM 1622 C CA . GLU A 1 208 ? -17.316 1.154 8.083 1.00 94.31 208 GLU A CA 1
ATOM 1623 C C . GLU A 1 208 ? -16.553 1.137 9.417 1.00 94.31 208 GLU A C 1
ATOM 1625 O O . GLU A 1 208 ? -15.325 1.157 9.423 1.00 94.31 208 GLU A O 1
ATOM 1630 N N . VAL A 1 209 ? -17.281 1.023 10.534 1.00 93.75 209 VAL A N 1
ATOM 1631 C CA . VAL A 1 209 ? -16.734 0.980 11.904 1.00 93.75 209 VAL A CA 1
ATOM 1632 C C . VAL A 1 209 ? -15.771 -0.192 12.107 1.00 93.75 209 VAL A C 1
ATOM 1634 O O . VAL A 1 209 ? -14.836 -0.088 12.897 1.00 93.75 209 VAL A O 1
ATOM 1637 N N . ASP A 1 210 ? -15.954 -1.288 11.362 1.00 92.56 210 ASP A N 1
ATOM 1638 C CA . ASP A 1 210 ? -15.077 -2.462 11.439 1.00 92.56 210 ASP A CA 1
ATOM 1639 C C . ASP A 1 210 ? -13.662 -2.147 10.928 1.00 92.56 210 ASP A C 1
ATOM 1641 O O . ASP A 1 210 ? -12.725 -2.901 11.182 1.00 92.56 210 ASP A O 1
ATOM 1645 N N . PHE A 1 211 ? -13.496 -1.026 10.219 1.00 94.31 211 PHE A N 1
ATOM 1646 C CA . PHE A 1 211 ? -12.236 -0.558 9.658 1.00 94.31 211 PHE A CA 1
ATOM 1647 C C . PHE A 1 211 ? -11.729 0.749 10.279 1.00 94.31 211 PHE A C 1
ATOM 1649 O O . PHE A 1 211 ? -10.881 1.436 9.688 1.00 94.31 211 PHE A O 1
ATOM 1656 N N . ASP A 1 212 ? -12.218 1.100 11.470 1.00 92.69 212 ASP A N 1
ATOM 1657 C CA . ASP A 1 212 ? -11.639 2.187 12.254 1.00 92.69 212 ASP A CA 1
ATOM 1658 C C . ASP A 1 212 ? -10.144 1.936 12.542 1.00 92.69 212 ASP A C 1
ATOM 1660 O O . ASP A 1 212 ? -9.541 0.930 12.149 1.00 92.69 212 ASP A O 1
ATOM 1664 N N . PHE A 1 213 ? -9.491 2.921 13.161 1.00 92.50 213 PHE A N 1
ATOM 1665 C CA . PHE A 1 213 ? -8.042 2.907 13.317 1.00 92.50 213 PHE A CA 1
ATOM 1666 C C . PHE A 1 213 ? -7.585 1.761 14.229 1.00 92.50 213 PHE A C 1
ATOM 1668 O O . PHE A 1 213 ? -7.701 1.846 15.455 1.00 92.50 213 PHE A O 1
ATOM 1675 N N . ALA A 1 214 ? -7.078 0.687 13.627 1.00 92.00 214 ALA A N 1
ATOM 1676 C CA . ALA A 1 214 ? -6.778 -0.557 14.318 1.00 92.00 214 ALA A CA 1
ATOM 1677 C C . ALA A 1 214 ? -5.666 -1.347 13.629 1.00 92.00 214 ALA A C 1
ATOM 1679 O O . ALA A 1 214 ? -5.419 -1.220 12.429 1.00 92.00 214 ALA A O 1
ATOM 1680 N N . VAL A 1 215 ? -4.996 -2.177 14.418 1.00 90.56 215 VAL A N 1
ATOM 1681 C CA . VAL A 1 215 ? -3.941 -3.085 13.978 1.00 90.56 215 VAL A CA 1
ATOM 1682 C C . VAL A 1 215 ? -4.417 -4.521 14.165 1.00 90.56 215 VAL A C 1
ATOM 1684 O O . VAL A 1 215 ? -4.927 -4.875 15.224 1.00 90.56 215 VAL A O 1
ATOM 1687 N N . TRP A 1 216 ? -4.222 -5.346 13.145 1.00 91.62 216 TRP A N 1
ATOM 1688 C CA . TRP A 1 216 ? -4.743 -6.701 13.028 1.00 91.62 216 TRP A CA 1
ATOM 1689 C C . TRP A 1 216 ? -3.593 -7.681 12.831 1.00 91.62 216 TRP A C 1
ATOM 1691 O O . TRP A 1 216 ? -2.718 -7.444 11.997 1.00 91.62 216 TRP A O 1
ATOM 1701 N N . LYS A 1 217 ? -3.590 -8.803 13.552 1.00 88.94 217 LYS A N 1
ATOM 1702 C CA . LYS A 1 217 ? -2.637 -9.900 13.316 1.00 88.94 217 LYS A CA 1
ATOM 1703 C C . LYS A 1 217 ? -3.259 -11.241 13.561 1.00 88.94 217 LYS A C 1
ATOM 1705 O O . LYS A 1 217 ? -3.974 -11.439 14.546 1.00 88.94 217 LYS A O 1
ATOM 1710 N N . GLN A 1 218 ? -2.911 -12.157 12.677 1.00 87.12 218 GLN A N 1
ATOM 1711 C CA . GLN A 1 218 ? -3.180 -13.559 12.859 1.00 87.12 218 GLN A CA 1
ATOM 1712 C C . GLN A 1 218 ? -2.075 -14.177 13.721 1.00 87.12 218 GLN A C 1
ATOM 1714 O O 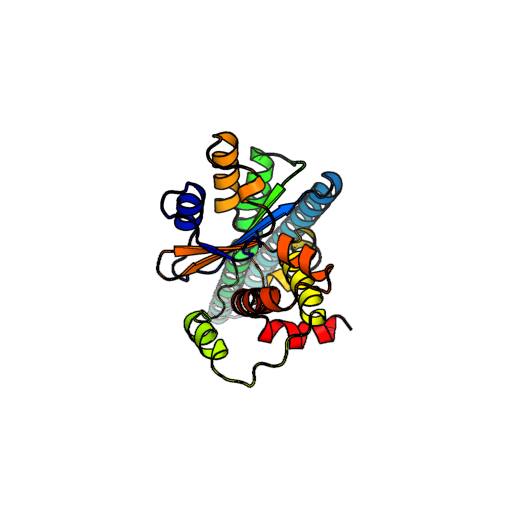. GLN A 1 218 ? -0.887 -14.013 13.444 1.00 87.12 218 GLN A O 1
ATOM 1719 N N . ALA A 1 219 ? -2.467 -14.884 14.773 1.00 83.00 219 ALA A N 1
ATOM 1720 C CA . ALA A 1 219 ? -1.581 -15.712 15.577 1.00 83.00 219 ALA A CA 1
ATOM 1721 C C . ALA A 1 219 ? -2.302 -17.026 15.885 1.00 83.00 219 ALA A C 1
ATOM 1723 O O . ALA A 1 219 ? -3.438 -17.011 16.355 1.00 83.00 219 ALA A O 1
ATOM 1724 N N . ASP A 1 220 ? -1.660 -18.158 15.585 1.00 83.31 220 ASP A N 1
ATOM 1725 C CA . ASP A 1 220 ? -2.195 -19.499 15.863 1.00 83.31 220 ASP A CA 1
ATOM 1726 C C . ASP A 1 220 ? -3.636 -19.719 15.332 1.00 83.31 220 ASP A C 1
ATOM 1728 O O . ASP A 1 220 ? -4.465 -20.375 15.959 1.00 83.31 220 ASP A O 1
ATOM 1732 N N . GLY A 1 221 ? -3.949 -19.150 14.159 1.00 83.88 221 GLY A N 1
ATOM 1733 C CA . GLY A 1 221 ? -5.264 -19.270 13.512 1.00 83.88 221 GLY A CA 1
ATOM 1734 C C . GLY A 1 221 ? -6.358 -18.360 14.083 1.00 83.88 221 GLY A C 1
ATOM 1735 O O . GLY A 1 221 ? -7.493 -18.426 13.620 1.00 83.88 221 GLY A O 1
ATOM 1736 N N . ALA A 1 222 ? -6.031 -17.499 15.048 1.00 87.88 222 ALA A N 1
ATOM 1737 C CA . ALA A 1 222 ? -6.937 -16.495 15.586 1.00 87.88 222 ALA A CA 1
ATOM 1738 C C . ALA A 1 222 ? -6.491 -15.088 15.178 1.00 87.88 222 ALA A C 1
ATOM 1740 O O . ALA A 1 222 ? -5.311 -14.739 15.262 1.00 87.88 222 ALA A O 1
ATOM 1741 N N . TRP A 1 223 ? -7.445 -14.254 14.767 1.00 90.81 223 TRP A N 1
ATOM 1742 C CA . TRP A 1 223 ? -7.189 -12.836 14.546 1.00 90.81 223 TRP A CA 1
ATOM 1743 C C . TRP A 1 223 ? -7.309 -12.059 15.850 1.00 90.81 223 TRP A C 1
ATOM 1745 O O . TRP A 1 223 ? -8.291 -12.169 16.584 1.00 90.81 223 TRP A O 1
ATOM 1755 N N . THR A 1 224 ? -6.301 -11.241 16.113 1.00 89.69 224 THR A N 1
ATOM 1756 C CA . THR A 1 224 ? -6.265 -10.286 17.217 1.00 89.69 224 THR A CA 1
ATOM 1757 C C . THR A 1 224 ? -6.305 -8.878 16.655 1.00 89.69 224 THR A C 1
ATOM 1759 O O . THR A 1 224 ? -5.618 -8.582 15.674 1.00 89.69 224 THR A O 1
ATOM 1762 N N . VAL A 1 225 ? -7.121 -8.028 17.271 1.00 90.75 225 VAL A N 1
ATOM 1763 C CA . VAL A 1 225 ? -7.231 -6.612 16.931 1.00 90.75 225 VAL A CA 1
ATOM 1764 C C . VAL A 1 225 ? -6.801 -5.756 18.112 1.00 90.75 225 VAL A C 1
ATOM 1766 O O . VAL A 1 225 ? -7.149 -6.032 19.261 1.00 90.75 225 VAL A O 1
ATOM 1769 N N . CYS A 1 226 ? -6.029 -4.719 17.809 1.00 88.88 226 CYS A N 1
ATOM 1770 C CA . CYS A 1 226 ? -5.637 -3.662 18.722 1.00 88.88 226 CYS A CA 1
ATOM 1771 C C . CYS A 1 226 ? -6.203 -2.338 18.200 1.00 88.88 226 CYS A C 1
ATOM 1773 O O . CYS A 1 226 ? -5.754 -1.825 17.172 1.00 88.88 226 CYS A O 1
ATOM 1775 N N . GLU A 1 227 ? -7.208 -1.798 18.886 1.00 89.81 227 GLU A N 1
ATOM 1776 C CA . GLU A 1 227 ? -7.863 -0.544 18.503 1.00 89.81 227 GLU A CA 1
ATOM 1777 C C . GLU A 1 227 ? -6.990 0.653 18.895 1.00 89.81 227 GLU A C 1
ATOM 1779 O O . GLU A 1 227 ? -6.943 1.088 20.048 1.00 89.81 227 GLU A O 1
ATOM 1784 N N . LEU A 1 228 ? -6.288 1.203 17.907 1.00 87.81 228 LEU A N 1
ATOM 1785 C CA . LEU A 1 228 ? -5.363 2.315 18.092 1.00 87.81 228 LEU A CA 1
ATOM 1786 C C . LEU A 1 228 ? -6.057 3.611 18.503 1.00 87.81 228 LEU A C 1
ATOM 1788 O O . LEU A 1 228 ? -5.475 4.413 19.232 1.00 87.81 228 LEU A O 1
ATOM 1792 N N . TRP A 1 229 ? -7.294 3.824 18.060 1.00 87.06 229 TRP A N 1
ATOM 1793 C CA . TRP A 1 229 ? -8.064 5.004 18.451 1.00 87.06 229 TRP A CA 1
ATOM 1794 C C . TRP A 1 229 ? -8.335 5.037 19.964 1.00 87.06 229 TRP A C 1
ATOM 1796 O O . TRP A 1 229 ? -8.177 6.088 20.578 1.00 87.06 229 TRP A O 1
ATOM 1806 N N . ARG A 1 230 ? -8.616 3.884 20.592 1.00 85.12 230 ARG A N 1
ATOM 1807 C CA . ARG A 1 230 ? -8.798 3.788 22.053 1.00 85.12 230 ARG A CA 1
ATOM 1808 C C . ARG A 1 230 ? -7.513 4.094 22.802 1.00 85.12 230 ARG A C 1
ATOM 1810 O O . ARG A 1 230 ? -7.534 4.755 23.833 1.00 85.12 230 ARG A O 1
ATOM 1817 N N . LEU A 1 231 ? -6.378 3.643 22.271 1.00 81.44 231 LEU A N 1
ATOM 1818 C CA . LEU A 1 231 ? -5.079 3.972 22.853 1.00 81.44 231 LEU A CA 1
ATOM 1819 C C . LEU A 1 231 ? -4.788 5.460 22.792 1.00 81.44 231 LEU A C 1
ATOM 1821 O O . LEU A 1 231 ? -4.252 6.008 23.748 1.00 81.44 231 LEU A O 1
ATOM 1825 N N . GLN A 1 232 ? -5.154 6.112 21.693 1.00 81.69 232 GLN A N 1
ATOM 1826 C CA . GLN A 1 232 ? -5.002 7.551 21.561 1.00 81.69 232 GLN A CA 1
ATOM 1827 C C . GLN A 1 232 ? -5.872 8.312 22.575 1.00 81.69 232 GLN A C 1
ATOM 1829 O O . GLN A 1 232 ? -5.391 9.275 23.165 1.00 81.69 232 GLN A O 1
ATOM 1834 N N . GLU A 1 233 ? -7.108 7.868 22.815 1.00 82.69 233 GLU A N 1
ATOM 1835 C CA . GLU A 1 233 ? -7.972 8.430 23.865 1.00 82.69 233 GLU A CA 1
ATOM 1836 C C . GLU A 1 233 ? -7.345 8.249 25.254 1.00 82.69 233 GLU A C 1
ATOM 1838 O O . GLU A 1 233 ? -7.191 9.208 26.006 1.00 82.69 233 GLU A O 1
ATOM 1843 N N . MET A 1 234 ? -6.853 7.046 25.554 1.00 77.06 234 MET A N 1
ATOM 1844 C CA . MET A 1 234 ? -6.171 6.752 26.817 1.00 77.06 234 MET A CA 1
ATOM 1845 C C . MET A 1 234 ? -4.849 7.505 26.991 1.00 77.06 234 MET A C 1
ATOM 1847 O O . MET A 1 234 ? -4.446 7.776 28.116 1.00 77.06 234 MET A O 1
ATOM 1851 N N . ALA A 1 235 ? -4.164 7.860 25.902 1.00 72.56 235 ALA A N 1
ATOM 1852 C CA . ALA A 1 235 ? -2.969 8.703 25.945 1.00 72.56 235 ALA A CA 1
ATOM 1853 C C . ALA A 1 235 ? -3.263 10.086 26.534 1.00 72.56 235 ALA A C 1
ATOM 1855 O O . ALA A 1 235 ? -2.382 10.718 27.120 1.00 72.56 235 ALA A O 1
ATOM 1856 N N . HIS A 1 236 ? -4.485 10.571 26.321 1.00 73.19 236 HIS A N 1
ATOM 1857 C CA . HIS A 1 236 ? -4.952 11.847 26.839 1.00 73.19 236 HIS A CA 1
ATOM 1858 C C . HIS A 1 236 ? -5.461 11.728 28.284 1.00 73.19 236 HIS A C 1
ATOM 1860 O O . HIS A 1 236 ? -5.355 12.697 29.036 1.00 73.19 236 HIS A O 1
ATOM 1866 N N . ASP A 1 237 ? -5.879 10.533 28.708 1.00 73.75 237 ASP A N 1
ATOM 1867 C CA . ASP A 1 237 ? -6.359 10.253 30.062 1.00 73.75 237 ASP A CA 1
ATOM 1868 C C . ASP A 1 237 ? -5.250 9.679 30.968 1.00 73.75 237 ASP A C 1
ATOM 1870 O O . ASP A 1 237 ? -4.939 8.487 30.970 1.00 73.75 237 ASP A O 1
ATOM 1874 N N . ALA A 1 238 ? -4.667 10.529 31.821 1.00 58.66 238 ALA A N 1
ATOM 1875 C CA . ALA A 1 238 ? -3.507 10.209 32.670 1.00 58.66 238 ALA A CA 1
ATOM 1876 C C . ALA A 1 238 ? -3.688 9.038 33.672 1.00 58.66 238 ALA A C 1
ATOM 1878 O O . ALA A 1 238 ? -2.726 8.636 34.328 1.00 58.66 238 ALA A O 1
ATOM 1879 N N . THR A 1 239 ? -4.894 8.485 33.824 1.00 60.31 239 THR A N 1
ATOM 1880 C CA . THR A 1 239 ? -5.237 7.450 34.815 1.00 60.31 239 THR A CA 1
ATOM 1881 C C . THR A 1 239 ? -5.239 6.018 34.262 1.00 60.31 239 THR A C 1
ATOM 1883 O O . THR A 1 239 ? -5.311 5.073 35.047 1.00 60.31 239 THR A O 1
ATOM 1886 N N . ALA A 1 240 ? -5.103 5.819 32.945 1.00 59.50 240 ALA A N 1
ATOM 1887 C CA . ALA A 1 240 ? -5.293 4.518 32.287 1.00 59.50 240 ALA A CA 1
ATOM 1888 C C . ALA A 1 240 ? -3.978 3.779 31.926 1.00 59.50 240 ALA A C 1
ATOM 1890 O O . ALA A 1 240 ? -3.885 3.076 30.920 1.00 59.50 240 ALA A O 1
ATOM 1891 N N . VAL A 1 241 ? -2.934 3.943 32.744 1.00 60.09 241 VAL A N 1
ATOM 1892 C CA . VAL A 1 241 ? -1.548 3.570 32.390 1.00 60.09 241 VAL A CA 1
ATOM 1893 C C . VAL A 1 241 ? -1.289 2.053 32.383 1.00 60.09 241 VAL A C 1
ATOM 1895 O O . VAL A 1 241 ? -0.495 1.582 31.577 1.00 60.09 241 VAL A O 1
ATOM 1898 N N . SER A 1 242 ? -1.962 1.254 33.218 1.00 59.75 242 SER A N 1
ATOM 1899 C CA . SER A 1 242 ? -1.664 -0.189 33.326 1.00 59.75 242 SER A CA 1
ATOM 1900 C C . SER A 1 242 ? -2.201 -1.028 32.160 1.00 59.75 242 SER A C 1
ATOM 1902 O O . SER A 1 242 ? -1.557 -1.980 31.731 1.00 59.75 242 SER A O 1
ATOM 1904 N N . THR A 1 243 ? -3.356 -0.672 31.593 1.00 61.22 243 THR A N 1
ATOM 1905 C CA . THR A 1 243 ? -3.913 -1.331 30.398 1.00 61.22 243 THR A CA 1
ATOM 1906 C C . THR A 1 243 ? -3.188 -0.921 29.115 1.00 61.22 243 THR A C 1
ATOM 1908 O O . THR A 1 243 ? -3.183 -1.678 28.142 1.00 61.22 243 THR A O 1
ATOM 1911 N N . ALA A 1 244 ? -2.524 0.236 29.122 1.00 63.44 244 ALA A N 1
ATOM 1912 C CA . ALA A 1 244 ? -1.699 0.705 28.019 1.00 63.44 244 ALA A CA 1
ATOM 1913 C C . ALA A 1 244 ? -0.418 -0.127 27.825 1.00 63.44 244 ALA A C 1
ATOM 1915 O O . ALA A 1 244 ? 0.014 -0.299 26.688 1.00 63.44 244 ALA A O 1
ATOM 1916 N N . GLU A 1 245 ? 0.173 -0.695 28.883 1.00 66.06 245 GLU A N 1
ATOM 1917 C CA . GLU A 1 245 ? 1.441 -1.440 28.782 1.00 66.06 245 GLU A CA 1
ATOM 1918 C C . GLU A 1 245 ? 1.346 -2.651 27.839 1.00 66.06 245 GLU A C 1
ATOM 1920 O O . GLU A 1 245 ? 2.172 -2.792 26.936 1.00 66.06 245 GLU A O 1
ATOM 1925 N N . ALA A 1 246 ? 0.304 -3.479 27.973 1.00 64.56 246 ALA A N 1
ATOM 1926 C CA . ALA A 1 246 ? 0.099 -4.649 27.111 1.00 64.56 246 ALA A CA 1
ATOM 1927 C C . ALA A 1 246 ? -0.092 -4.260 25.634 1.00 64.56 246 ALA A C 1
ATOM 1929 O O . ALA A 1 246 ? 0.431 -4.910 24.727 1.00 64.56 246 ALA A O 1
ATOM 1930 N N . ALA A 1 247 ? -0.804 -3.162 25.389 1.00 65.75 247 ALA A N 1
ATOM 1931 C CA . ALA A 1 247 ? -1.039 -2.650 24.050 1.00 65.75 247 ALA A CA 1
ATOM 1932 C C . ALA A 1 247 ? 0.214 -2.012 23.430 1.00 65.75 247 ALA A C 1
ATOM 1934 O O . ALA A 1 247 ? 0.460 -2.191 22.240 1.00 65.75 247 ALA A O 1
ATOM 1935 N N . ILE A 1 248 ? 1.050 -1.331 24.225 1.00 67.88 248 ILE A N 1
ATOM 1936 C CA . ILE A 1 248 ? 2.343 -0.805 23.765 1.00 67.88 248 ILE A CA 1
ATOM 1937 C C . ILE A 1 248 ? 3.285 -1.946 23.400 1.00 67.88 248 ILE A C 1
ATOM 1939 O O . ILE A 1 248 ? 3.952 -1.885 22.371 1.00 67.88 248 ILE A O 1
ATOM 1943 N N . ILE A 1 249 ? 3.345 -2.983 24.230 1.00 67.94 249 ILE A N 1
ATOM 1944 C CA . ILE A 1 249 ? 4.159 -4.170 23.980 1.00 67.94 249 ILE A CA 1
ATOM 1945 C C . ILE A 1 249 ? 3.773 -4.809 22.638 1.00 67.94 249 ILE A C 1
ATOM 1947 O O . ILE A 1 249 ? 4.630 -5.104 21.802 1.00 67.94 249 ILE A O 1
ATOM 1951 N N . ILE A 1 250 ? 2.471 -4.943 22.403 1.00 65.25 250 ILE A N 1
ATOM 1952 C CA . ILE A 1 250 ? 1.925 -5.416 21.138 1.00 65.25 250 ILE A CA 1
ATOM 1953 C C . ILE A 1 250 ? 2.316 -4.456 20.021 1.00 65.25 250 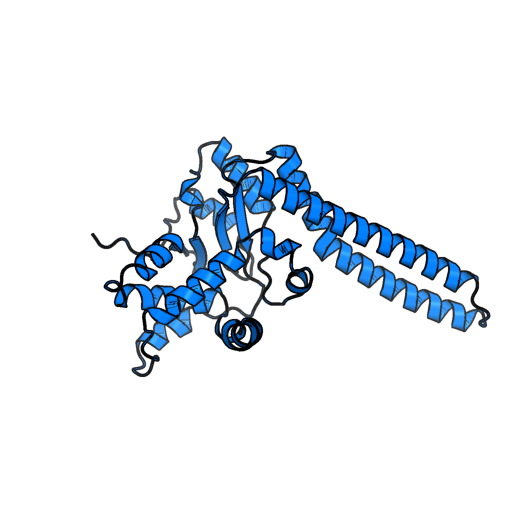ILE A C 1
ATOM 1955 O O . ILE A 1 250 ? 2.979 -4.881 19.083 1.00 65.25 250 ILE A O 1
ATOM 1959 N N . LEU A 1 251 ? 2.064 -3.158 20.133 1.00 69.94 251 LEU A N 1
ATOM 1960 C CA . LEU A 1 251 ? 2.422 -2.217 19.073 1.00 69.94 251 LEU A CA 1
ATOM 1961 C C . LEU A 1 251 ? 3.914 -2.171 18.758 1.00 69.94 251 LEU A C 1
ATOM 1963 O O . LEU A 1 251 ? 4.278 -2.077 17.591 1.00 69.94 251 LEU A O 1
ATOM 1967 N N . ARG A 1 252 ? 4.786 -2.319 19.755 1.00 70.25 252 ARG A N 1
ATOM 1968 C CA . ARG A 1 252 ? 6.227 -2.477 19.534 1.00 70.25 252 ARG A CA 1
ATOM 1969 C C . ARG A 1 252 ? 6.545 -3.745 18.754 1.00 70.25 252 ARG A C 1
ATOM 1971 O O . ARG A 1 252 ? 7.294 -3.668 17.787 1.00 70.25 252 ARG A O 1
ATOM 1978 N N . SER A 1 253 ? 5.923 -4.868 19.116 1.00 66.94 253 SER A N 1
ATOM 1979 C CA . SER A 1 253 ? 6.061 -6.138 18.388 1.00 66.94 253 SER A CA 1
ATOM 1980 C C . SER A 1 253 ? 5.539 -6.073 16.953 1.00 66.94 253 SER A C 1
ATOM 1982 O O . SER A 1 253 ? 6.037 -6.762 16.070 1.00 66.94 253 SER A O 1
ATOM 1984 N N . PHE A 1 254 ? 4.516 -5.252 16.729 1.00 65.19 254 PHE A N 1
ATOM 1985 C CA . PHE A 1 254 ? 3.840 -5.098 15.450 1.00 65.19 254 PHE A CA 1
ATOM 1986 C C . PHE A 1 254 ? 4.571 -4.140 14.515 1.00 65.19 254 PHE A C 1
ATOM 1988 O O . PHE A 1 254 ? 4.588 -4.354 13.307 1.00 65.19 254 PHE A O 1
ATOM 1995 N N . MET A 1 255 ? 5.138 -3.072 15.070 1.00 63.88 255 MET A N 1
ATOM 1996 C CA . MET A 1 255 ? 5.754 -1.994 14.303 1.00 63.88 255 MET A CA 1
ATOM 1997 C C . MET A 1 255 ? 7.284 -2.097 14.245 1.00 63.88 255 MET A C 1
ATOM 1999 O O . MET A 1 255 ? 7.903 -1.222 13.648 1.00 63.88 255 MET A O 1
ATOM 2003 N N . ASP A 1 256 ? 7.885 -3.130 14.854 1.00 60.72 256 ASP A N 1
ATOM 2004 C CA . ASP A 1 256 ? 9.346 -3.314 14.951 1.00 60.72 256 ASP A CA 1
ATOM 2005 C C . ASP A 1 256 ? 10.041 -2.024 15.443 1.00 60.72 256 ASP A C 1
ATOM 2007 O O . ASP A 1 256 ? 11.053 -1.548 14.923 1.00 60.72 256 ASP A O 1
ATOM 2011 N N . LEU A 1 257 ? 9.401 -1.376 16.426 1.00 55.44 257 LEU A N 1
ATOM 2012 C CA . LEU A 1 257 ? 9.712 -0.002 16.832 1.00 55.44 257 LEU A CA 1
ATOM 2013 C C . LEU A 1 257 ? 11.102 0.154 17.440 1.00 55.44 257 LEU A C 1
ATOM 2015 O O . LEU A 1 257 ? 11.619 1.267 17.429 1.00 55.44 257 LEU A O 1
ATOM 2019 N N . ASP A 1 258 ? 11.719 -0.920 17.935 1.00 48.91 258 ASP A N 1
ATOM 2020 C CA . ASP A 1 258 ? 13.072 -0.854 18.494 1.00 48.91 258 ASP A CA 1
ATOM 2021 C C . ASP A 1 258 ? 14.092 -0.407 17.421 1.00 48.91 258 ASP A C 1
ATOM 2023 O O . ASP A 1 258 ? 15.040 0.324 17.722 1.00 48.91 258 ASP A O 1
ATOM 2027 N N . ALA A 1 259 ? 13.842 -0.723 16.141 1.00 46.91 259 ALA A N 1
ATOM 2028 C CA . ALA A 1 259 ? 14.618 -0.208 15.010 1.00 46.91 259 ALA A CA 1
ATOM 2029 C C . ALA A 1 259 ? 14.228 1.230 14.607 1.00 46.91 259 ALA A C 1
ATOM 2031 O O . ALA A 1 259 ? 15.060 1.986 14.102 1.00 46.91 259 ALA A O 1
ATOM 2032 N N . PHE A 1 260 ? 12.973 1.620 14.833 1.00 40.16 260 PHE A N 1
ATOM 2033 C CA . PHE A 1 260 ? 12.404 2.902 14.410 1.00 40.16 260 PHE A CA 1
ATOM 2034 C C . PHE A 1 260 ? 12.735 4.050 15.383 1.00 40.16 260 PHE A C 1
ATOM 2036 O O . PHE A 1 260 ? 13.114 5.139 14.952 1.00 40.16 260 PHE A O 1
ATOM 2043 N N . THR A 1 261 ? 12.675 3.807 16.700 1.00 46.50 261 THR A N 1
ATOM 2044 C CA . THR A 1 261 ? 12.882 4.844 17.729 1.00 46.50 261 THR A CA 1
ATOM 2045 C C . THR A 1 261 ? 14.325 5.325 17.872 1.00 46.50 261 THR A C 1
ATOM 2047 O O . THR A 1 261 ? 14.535 6.399 18.421 1.00 46.50 261 THR A O 1
ATOM 2050 N N . SER A 1 262 ? 15.325 4.582 17.384 1.00 46.81 262 SER A N 1
ATOM 2051 C CA . SER A 1 262 ? 16.729 5.024 17.466 1.00 46.81 262 SER A CA 1
ATOM 2052 C C . SER A 1 262 ? 17.172 5.909 16.296 1.00 46.81 262 SER A C 1
ATOM 2054 O O . SER A 1 262 ? 18.096 6.697 16.469 1.00 46.81 262 SER A O 1
ATOM 2056 N N . ARG A 1 263 ? 16.520 5.804 15.126 1.00 45.16 263 ARG A N 1
ATOM 2057 C CA . ARG A 1 263 ? 16.883 6.548 13.904 1.00 45.16 263 ARG A CA 1
ATOM 2058 C C . ARG A 1 263 ? 15.945 7.706 13.581 1.00 45.16 263 ARG A C 1
ATOM 2060 O O . ARG A 1 263 ? 16.417 8.793 13.294 1.00 45.16 263 ARG A O 1
ATOM 2067 N N . GLU A 1 264 ? 14.626 7.525 13.648 1.00 44.59 264 GLU A N 1
ATOM 2068 C CA . GLU A 1 264 ? 13.721 8.625 13.269 1.00 44.59 264 GLU A CA 1
ATOM 2069 C C . GLU A 1 264 ? 13.568 9.680 14.369 1.00 44.59 264 GLU A C 1
ATOM 2071 O O . GLU A 1 264 ? 13.297 10.837 14.074 1.00 44.59 264 GLU A O 1
ATOM 2076 N N . LEU A 1 265 ? 13.797 9.318 15.633 1.00 39.38 265 LEU A N 1
ATOM 2077 C CA . LEU A 1 265 ? 13.779 10.267 16.752 1.00 39.38 265 LEU A CA 1
ATOM 2078 C C . LEU A 1 265 ? 15.043 11.146 16.790 1.00 39.38 265 LEU A C 1
ATOM 2080 O O . LEU A 1 265 ? 14.989 12.228 17.362 1.00 39.38 265 LEU A O 1
ATOM 2084 N N . SER A 1 266 ? 16.147 10.722 16.151 1.00 40.69 266 SER A N 1
ATOM 2085 C CA . SER A 1 266 ? 17.316 11.585 15.917 1.00 40.69 266 SER A CA 1
ATOM 2086 C C . SER A 1 266 ? 17.161 12.485 14.696 1.00 40.69 266 SER A C 1
ATOM 2088 O O . SER A 1 266 ? 17.777 13.538 14.663 1.00 40.69 266 SER A O 1
ATOM 2090 N N . ASP A 1 267 ? 16.359 12.075 13.709 1.00 37.53 267 ASP A N 1
ATOM 2091 C CA . ASP A 1 267 ? 16.123 12.845 12.479 1.00 37.53 267 ASP A CA 1
ATOM 2092 C C . ASP A 1 267 ? 14.906 13.789 12.591 1.00 37.53 267 ASP A C 1
ATOM 2094 O O . ASP A 1 267 ? 14.682 14.636 11.724 1.00 37.53 267 ASP A O 1
ATOM 2098 N N . ALA A 1 268 ? 14.094 13.631 13.642 1.00 35.84 268 ALA A N 1
ATOM 2099 C CA . ALA A 1 268 ? 12.952 14.488 13.967 1.00 35.84 268 ALA A CA 1
ATOM 2100 C C . ALA A 1 268 ? 13.254 15.556 15.042 1.00 35.84 268 ALA A C 1
ATOM 2102 O O . ALA A 1 268 ? 12.378 16.380 15.317 1.00 35.84 268 ALA A O 1
ATOM 2103 N N . LEU A 1 269 ? 14.456 15.539 15.634 1.00 31.20 269 LEU A N 1
ATOM 2104 C CA . LEU A 1 269 ? 15.018 16.583 16.505 1.00 31.20 269 LEU A CA 1
ATOM 2105 C C . LEU A 1 269 ? 16.085 17.377 15.744 1.00 31.20 269 LEU A C 1
ATOM 2107 O O . LEU A 1 269 ? 16.169 18.601 15.987 1.00 31.20 269 LEU A O 1
#

Sequence (269 aa):
MNPSILSTIPTTSKIHDFFTRHDDKQQNGLITRLDRSPIRQKKVAFFSALALNIVIIICLTILAVLAIRNNLQAPYPPSTRLAFALTQNILLASAVVALLRSTIIPFFLGECRLRYLYGFQEAELAIRRAPRSRSLDLRNITNLSGDSKAPKLTGSALVPLCYAAQNLVDMKLVYYRPGALFSSNYWTPEYSAMLDAYNCLGAGQLAEVDFDFAVWKQADGAWTVCELWRLQEMAHDATAVSTAEAAIIILRSFMDLDAFTSRELSDAL

Foldseek 3Di:
DDPQLKDWDDCPAPVVVLVVVVADPLQFKKWKAWDLDDLVVVVVLLVLLVVVLVVVVVVLVVVVVVLVVCLVPPPDDPVVSVVVSVVVVVVSVVVVVVCCVLRVCCSCVFVVVCCVVPNRDSIAMWMWTWFSPHQPDCVVLVVVVVDPDDPQDALVNLVVLLVVLVCLRDSNNVSVCVVLSVDSLHTGTDRVSRVVVVVCCVVVSDDPVSRHGWMWGDDPSIIMIRHSVVSVVVSVVNPNRPSNVVSVSVSCSNRVCVVVCVPVVVVVD

Secondary structure (DSSP, 8-state):
----SEEEPPTTSHHHHHHHHT--TT---EEEEEE---HHHHHHHHHHHHHHHHHHHHHHHHHHHHHHHHHHH--S-HHHHHHHHHHHHHHHHHHHHHHIIIIIHHIIIIIIHHHHHH---SSEEEEEEPP------THHHHHHTSSTT-----GGGHHHHHHHHHHHH-HHHHHH-GGGGG-TT--EE-HHHHHHHHHHHHTTSS-GGGGSSEEEEEETTEEEEEEHHHHHHHHH-TT-HHHHHHHHHHHHHHHTHHHHTTTHHHH--

pLDDT: mean 79.39, std 17.19, range [31.2, 97.06]